Protein AF-A0A5N6Z2J1-F1 (afdb_monomer_lite)

Structure (mmCIF, N/CA/C/O backbone):
data_AF-A0A5N6Z2J1-F1
#
_entry.id   AF-A0A5N6Z2J1-F1
#
loop_
_atom_site.group_PDB
_atom_site.id
_atom_site.type_symbol
_atom_site.label_atom_id
_atom_site.label_alt_id
_atom_site.label_comp_id
_atom_site.label_asym_id
_atom_site.label_entity_id
_atom_site.label_seq_id
_atom_site.pdbx_PDB_ins_code
_atom_site.Cartn_x
_atom_site.Cartn_y
_atom_site.Cartn_z
_atom_site.occupancy
_atom_site.B_iso_or_equiv
_atom_site.auth_seq_id
_atom_site.auth_comp_id
_atom_site.auth_asym_id
_atom_site.auth_atom_id
_atom_site.pdbx_PDB_model_num
ATOM 1 N N . MET A 1 1 ? 3.587 24.354 -33.494 1.00 32.22 1 MET A N 1
ATOM 2 C CA . MET A 1 1 ? 4.400 23.118 -33.571 1.00 32.22 1 MET A CA 1
ATOM 3 C C . MET A 1 1 ? 4.791 22.680 -32.163 1.00 32.22 1 MET A C 1
ATOM 5 O O . MET A 1 1 ? 5.636 23.319 -31.553 1.00 32.22 1 MET A O 1
ATOM 9 N N . ARG A 1 2 ? 4.157 21.640 -31.604 1.00 35.88 2 ARG A N 1
ATOM 10 C CA . ARG A 1 2 ? 4.652 21.000 -30.372 1.00 35.88 2 ARG A CA 1
ATOM 11 C C . ARG A 1 2 ? 5.778 20.055 -30.789 1.00 35.88 2 ARG A C 1
ATOM 13 O O . ARG A 1 2 ? 5.514 19.116 -31.530 1.00 35.88 2 ARG A O 1
ATOM 20 N N . GLN A 1 3 ? 7.017 20.327 -30.375 1.00 34.59 3 GLN A N 1
ATOM 21 C CA . GLN A 1 3 ? 8.104 19.350 -30.485 1.00 34.59 3 GLN A CA 1
ATOM 22 C C . GLN A 1 3 ? 7.614 18.013 -29.917 1.00 34.59 3 GLN A C 1
ATOM 24 O O . GLN A 1 3 ? 7.125 17.976 -28.786 1.00 34.59 3 GLN A O 1
ATOM 29 N N . SER A 1 4 ? 7.737 16.938 -30.699 1.00 42.06 4 SER A N 1
ATOM 30 C CA . SER A 1 4 ? 7.601 15.573 -30.195 1.00 42.06 4 SER A CA 1
ATOM 31 C C . SER A 1 4 ? 8.671 15.384 -29.120 1.00 42.06 4 SER A C 1
ATOM 33 O O . SER A 1 4 ? 9.859 15.239 -29.417 1.00 42.06 4 SER A O 1
ATOM 35 N N . ARG A 1 5 ? 8.282 15.536 -27.849 1.00 56.16 5 ARG A N 1
ATOM 36 C CA . ARG A 1 5 ? 9.191 15.353 -26.719 1.00 56.16 5 ARG A CA 1
ATOM 37 C C . ARG A 1 5 ? 9.487 13.860 -26.639 1.00 56.16 5 ARG A C 1
ATOM 39 O O . ARG A 1 5 ? 8.606 13.092 -26.267 1.00 56.16 5 ARG A O 1
ATOM 46 N N . ARG A 1 6 ? 10.710 13.461 -27.010 1.00 64.81 6 ARG A N 1
ATOM 47 C CA . ARG A 1 6 ? 11.199 12.084 -26.834 1.00 64.81 6 ARG A CA 1
ATOM 48 C C . ARG A 1 6 ? 10.928 11.629 -25.398 1.00 64.81 6 ARG A C 1
ATOM 50 O O . ARG A 1 6 ? 11.178 12.388 -24.459 1.00 64.81 6 ARG A O 1
ATOM 57 N N . GLY A 1 7 ? 10.425 10.405 -25.249 1.00 66.38 7 GLY A N 1
ATOM 58 C CA . GLY A 1 7 ? 10.205 9.799 -23.942 1.00 66.38 7 GLY A CA 1
ATOM 59 C C . GLY A 1 7 ? 11.509 9.726 -23.147 1.00 66.38 7 GLY A C 1
ATOM 60 O O . GLY A 1 7 ? 12.553 9.364 -23.697 1.00 66.38 7 GLY A O 1
ATOM 61 N N . TRP A 1 8 ? 11.458 10.085 -21.866 1.00 78.38 8 TRP A N 1
ATOM 62 C CA . TRP A 1 8 ? 12.584 9.933 -20.948 1.00 78.38 8 TRP A CA 1
ATOM 63 C C . TRP A 1 8 ? 12.199 9.079 -19.744 1.00 78.38 8 TRP A C 1
ATOM 65 O O . TRP A 1 8 ? 11.036 9.027 -19.335 1.00 78.38 8 TRP A O 1
ATOM 75 N N . LEU A 1 9 ? 13.206 8.422 -19.170 1.00 79.00 9 LEU A N 1
ATOM 76 C CA . LEU A 1 9 ? 13.102 7.586 -17.983 1.00 79.00 9 LEU A CA 1
ATOM 77 C C . LEU A 1 9 ? 14.158 8.025 -16.960 1.00 79.00 9 LEU A C 1
ATOM 79 O O . LEU A 1 9 ? 15.308 8.283 -17.315 1.00 79.00 9 LEU A O 1
ATOM 83 N N . ARG A 1 10 ? 13.774 8.113 -15.689 1.00 75.50 10 ARG A N 1
ATOM 84 C CA . ARG A 1 10 ? 14.670 8.328 -14.544 1.00 75.50 10 ARG A CA 1
ATOM 85 C C . ARG A 1 10 ? 14.359 7.294 -13.475 1.00 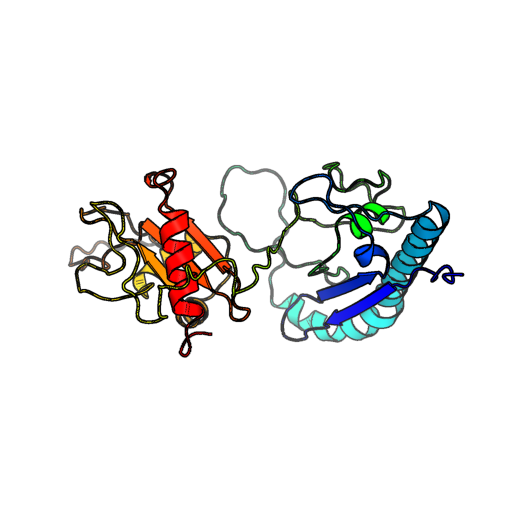75.50 10 ARG A C 1
ATOM 87 O O . ARG A 1 10 ? 13.229 6.842 -13.381 1.00 75.50 10 ARG A O 1
ATOM 94 N N . MET A 1 11 ? 15.331 6.929 -12.648 1.00 75.19 11 MET A N 1
ATOM 95 C CA . MET A 1 11 ? 15.088 6.047 -11.508 1.00 75.19 11 MET A CA 1
ATOM 96 C C . MET A 1 11 ? 15.845 6.545 -10.295 1.00 75.19 11 MET A C 1
ATOM 98 O O . MET A 1 11 ? 17.047 6.790 -10.363 1.00 75.19 11 MET A O 1
ATOM 102 N N . TRP A 1 12 ? 15.124 6.689 -9.191 1.00 66.56 12 TRP A N 1
ATOM 103 C CA . TRP A 1 12 ? 15.724 6.923 -7.890 1.00 66.56 12 TRP A CA 1
ATOM 104 C C . TRP A 1 12 ? 16.026 5.577 -7.234 1.00 66.56 12 TRP A C 1
ATOM 106 O O . TRP A 1 12 ? 15.192 4.673 -7.273 1.00 66.56 12 TRP A O 1
ATOM 116 N N . ILE A 1 13 ? 17.220 5.426 -6.664 1.00 65.19 13 ILE A N 1
ATOM 117 C CA . ILE A 1 13 ? 17.677 4.171 -6.062 1.00 65.19 13 ILE A CA 1
ATOM 118 C C . ILE A 1 13 ? 18.080 4.461 -4.622 1.00 65.19 13 ILE A C 1
ATOM 120 O O . ILE A 1 13 ? 18.970 5.271 -4.375 1.00 65.19 13 ILE A O 1
ATOM 124 N N . SER A 1 14 ? 17.439 3.773 -3.680 1.00 59.81 14 SER A N 1
ATOM 125 C CA . SER A 1 14 ? 17.802 3.795 -2.269 1.00 59.81 14 SER A CA 1
ATOM 126 C C . SER A 1 14 ? 18.490 2.490 -1.895 1.00 59.81 14 SER A C 1
ATOM 128 O O . SER A 1 14 ? 17.882 1.416 -1.851 1.00 59.81 14 SER A O 1
ATOM 130 N N . LEU A 1 15 ? 19.786 2.590 -1.624 1.00 62.38 15 LEU A N 1
ATOM 131 C CA . LEU A 1 15 ? 20.614 1.494 -1.141 1.00 62.38 15 LEU A CA 1
ATOM 132 C C . LEU A 1 15 ? 20.693 1.576 0.393 1.00 62.38 15 LEU A C 1
ATOM 134 O O . LEU A 1 15 ? 21.673 2.050 0.960 1.00 62.38 15 LEU A O 1
ATOM 138 N N . LEU A 1 16 ? 19.619 1.174 1.080 1.00 54.19 16 LEU A N 1
ATOM 139 C CA . LEU A 1 16 ? 19.523 1.279 2.541 1.00 54.19 16 LEU A CA 1
ATOM 140 C C . LEU A 1 16 ? 20.382 0.219 3.239 1.00 54.19 16 LEU A C 1
ATOM 142 O O . LEU A 1 16 ? 20.025 -0.950 3.262 1.00 54.19 16 LEU A O 1
ATOM 146 N N . VAL A 1 17 ? 21.483 0.629 3.872 1.00 46.56 17 VAL A N 1
ATOM 147 C CA . VAL A 1 17 ? 22.381 -0.272 4.627 1.00 46.56 17 VAL A CA 1
ATOM 148 C C . VAL A 1 17 ? 21.671 -0.952 5.813 1.00 46.56 17 VAL A C 1
ATOM 150 O O . VAL A 1 17 ? 21.954 -2.101 6.125 1.00 46.56 17 VAL A O 1
ATOM 153 N N . ALA A 1 18 ? 20.701 -0.281 6.445 1.00 38.72 18 ALA A N 1
ATOM 154 C CA . ALA A 1 18 ? 20.028 -0.761 7.660 1.00 38.72 18 ALA A CA 1
ATOM 155 C C . ALA A 1 18 ? 18.816 -1.689 7.422 1.00 38.72 18 ALA A C 1
ATOM 157 O O . ALA A 1 18 ? 18.205 -2.169 8.376 1.00 38.72 18 ALA A O 1
ATOM 158 N N . LYS A 1 19 ? 18.423 -1.940 6.167 1.00 48.69 19 LYS A N 1
ATOM 159 C CA . LYS A 1 19 ? 17.366 -2.902 5.818 1.00 48.69 19 LYS A CA 1
ATOM 160 C C . LYS A 1 19 ? 17.895 -3.805 4.709 1.00 48.69 19 LYS A C 1
ATOM 162 O O . LYS A 1 19 ? 18.470 -3.287 3.762 1.00 48.69 19 LYS A O 1
ATOM 167 N N . PRO A 1 20 ? 17.648 -5.126 4.728 1.00 49.06 20 PRO A N 1
ATOM 168 C CA . PRO A 1 20 ? 18.095 -6.041 3.673 1.00 49.06 20 PRO A CA 1
ATOM 169 C C . PRO A 1 20 ? 17.271 -5.870 2.379 1.00 49.06 20 PRO A C 1
ATOM 171 O O . PRO A 1 20 ? 16.827 -6.837 1.771 1.00 49.06 20 PRO A O 1
ATOM 174 N N . ARG A 1 21 ? 16.939 -4.636 1.986 1.00 55.38 21 ARG A N 1
ATOM 175 C CA . ARG A 1 21 ? 16.133 -4.316 0.809 1.00 55.38 21 ARG A CA 1
ATOM 176 C C . ARG A 1 21 ? 16.611 -3.010 0.199 1.00 55.38 21 ARG A C 1
ATOM 178 O O . ARG A 1 21 ? 16.334 -1.936 0.725 1.00 55.38 21 ARG A O 1
ATOM 185 N N . SER A 1 22 ? 17.245 -3.123 -0.958 1.00 58.34 22 SER A N 1
ATOM 186 C CA . SER A 1 22 ? 17.407 -2.007 -1.880 1.00 58.34 22 SER A CA 1
ATOM 187 C C . SER A 1 22 ? 16.061 -1.711 -2.538 1.00 58.34 22 SER A C 1
ATOM 189 O O . SER A 1 22 ? 15.426 -2.626 -3.083 1.00 58.34 22 SER A O 1
ATOM 191 N N . SER A 1 23 ? 15.620 -0.455 -2.477 1.00 63.47 23 SER A N 1
ATOM 192 C CA . SER A 1 23 ? 14.413 -0.001 -3.161 1.00 63.47 23 SER A CA 1
ATOM 193 C C . SER A 1 23 ? 14.758 0.871 -4.363 1.00 63.47 23 SER A C 1
ATOM 195 O O . SER A 1 23 ? 15.752 1.596 -4.369 1.00 63.47 23 SER A O 1
ATOM 197 N N . SER A 1 24 ? 13.939 0.787 -5.406 1.00 67.06 24 SER A N 1
ATOM 198 C CA . SER A 1 24 ? 14.023 1.694 -6.550 1.00 67.06 24 SER A CA 1
ATOM 199 C C . SER A 1 24 ? 12.648 2.242 -6.905 1.00 67.06 24 SER A C 1
ATOM 201 O O . SER A 1 24 ? 11.630 1.589 -6.659 1.00 67.06 24 SER A O 1
ATOM 203 N N . THR A 1 25 ? 12.637 3.450 -7.457 1.00 68.31 25 THR A N 1
ATOM 204 C CA . THR A 1 25 ? 11.431 4.118 -7.938 1.00 68.31 25 THR A CA 1
ATOM 205 C C . THR A 1 25 ? 11.714 4.713 -9.317 1.00 68.31 25 THR A C 1
ATOM 207 O O . THR A 1 25 ? 12.312 5.793 -9.405 1.00 68.31 25 THR A O 1
ATOM 210 N N . PRO A 1 26 ? 11.387 3.990 -10.401 1.00 68.56 26 PRO A N 1
ATOM 211 C CA . PRO A 1 26 ? 11.446 4.518 -11.757 1.00 68.56 26 PRO A CA 1
ATOM 212 C C . PRO A 1 26 ? 10.286 5.481 -12.037 1.00 68.56 26 PRO A C 1
ATOM 214 O O . PRO A 1 26 ? 9.185 5.306 -11.528 1.00 68.56 26 PRO A O 1
ATOM 217 N N . TYR A 1 27 ? 10.562 6.471 -12.882 1.00 72.69 27 TYR A N 1
ATOM 218 C CA . TYR A 1 27 ? 9.637 7.482 -13.377 1.00 72.69 27 TYR A CA 1
ATOM 219 C C . TYR A 1 27 ? 9.840 7.647 -14.879 1.00 72.69 27 TYR A C 1
ATOM 221 O O . TYR A 1 27 ? 10.967 7.875 -15.335 1.00 72.69 27 TYR A O 1
ATOM 229 N N . SER A 1 28 ? 8.762 7.587 -15.649 1.00 77.44 28 SER A N 1
ATOM 230 C CA . SER A 1 28 ? 8.775 7.879 -17.081 1.00 77.44 28 SER A CA 1
ATOM 231 C C . SER A 1 28 ? 7.941 9.107 -17.420 1.00 77.44 28 SER A C 1
ATOM 233 O O . SER A 1 28 ? 6.842 9.296 -16.907 1.00 77.44 28 SER A O 1
ATOM 235 N N . SER A 1 29 ? 8.407 9.902 -18.384 1.00 77.56 29 SER A N 1
ATOM 236 C CA . SER A 1 29 ? 7.622 11.009 -18.937 1.00 77.56 29 SER A CA 1
ATOM 237 C C . SER A 1 29 ? 6.302 10.568 -19.573 1.00 77.56 29 SER A C 1
ATOM 239 O O . SER A 1 29 ? 5.421 11.400 -19.772 1.00 77.56 29 SER A O 1
ATOM 241 N N . LEU A 1 30 ? 6.167 9.283 -19.918 1.00 74.75 30 LEU A N 1
ATOM 242 C CA . LEU A 1 30 ? 4.944 8.726 -20.490 1.00 74.75 30 LEU A CA 1
ATOM 243 C C . LEU A 1 30 ? 3.853 8.479 -19.448 1.00 74.75 30 LEU A C 1
ATOM 245 O O . LEU A 1 30 ? 2.687 8.391 -19.819 1.00 74.75 30 LEU A O 1
ATOM 249 N N . GLU A 1 31 ? 4.196 8.414 -18.159 1.00 75.38 31 GLU A N 1
ATOM 250 C CA . GLU A 1 31 ? 3.202 8.289 -17.084 1.00 75.38 31 GLU A CA 1
ATOM 251 C C . GLU A 1 31 ? 2.251 9.493 -17.061 1.00 75.38 31 GLU A C 1
ATOM 253 O O . GLU A 1 31 ? 1.073 9.344 -16.757 1.00 75.38 31 GLU A O 1
ATOM 258 N N . ALA A 1 32 ? 2.723 10.673 -17.485 1.00 69.75 32 ALA A N 1
ATOM 259 C CA . ALA A 1 32 ? 1.905 11.883 -17.599 1.00 69.75 32 ALA A CA 1
ATOM 260 C C . ALA A 1 32 ? 0.814 11.802 -18.684 1.00 69.75 32 ALA A C 1
ATOM 262 O O . ALA A 1 32 ? -0.090 12.634 -18.704 1.00 69.75 32 ALA A O 1
ATOM 263 N N . GLN A 1 33 ? 0.916 10.843 -19.607 1.00 72.06 33 GLN A N 1
ATOM 264 C CA . GLN A 1 33 ? -0.055 10.605 -20.681 1.00 72.06 33 GLN A CA 1
ATOM 265 C C . GLN A 1 33 ? -0.813 9.290 -20.480 1.00 72.06 33 GLN A C 1
ATOM 267 O O . GLN A 1 33 ? -1.498 8.827 -21.389 1.00 72.06 33 GLN A O 1
ATOM 272 N N . ALA A 1 34 ? -0.665 8.654 -19.318 1.00 73.88 34 ALA A N 1
ATOM 273 C CA . ALA A 1 34 ? -1.321 7.393 -19.048 1.00 73.88 34 ALA A CA 1
ATOM 274 C C . ALA A 1 34 ? -2.838 7.574 -18.895 1.00 73.88 34 ALA A C 1
ATOM 276 O O . ALA A 1 34 ? -3.322 8.598 -18.409 1.00 73.88 34 ALA A O 1
ATOM 277 N N . THR A 1 35 ? -3.590 6.559 -19.305 1.00 71.06 35 THR A N 1
ATOM 278 C CA . THR A 1 35 ? -5.042 6.495 -19.110 1.00 71.06 35 THR A CA 1
ATOM 279 C C . THR A 1 35 ? -5.386 5.330 -18.200 1.00 71.06 35 THR A C 1
ATOM 281 O O . THR A 1 35 ? -4.734 4.286 -18.246 1.00 71.06 35 THR A O 1
ATOM 284 N N . SER A 1 36 ? -6.418 5.505 -17.374 1.00 68.94 36 SER A N 1
ATOM 285 C CA . SER A 1 36 ? -6.898 4.477 -16.450 1.00 68.94 36 SER A CA 1
ATOM 286 C C . SER A 1 36 ? -8.250 3.942 -16.935 1.00 68.94 36 SER A C 1
ATOM 288 O O . SER A 1 36 ? -9.282 4.477 -16.532 1.00 68.94 36 SER A O 1
ATOM 290 N N . PRO A 1 37 ? -8.289 2.927 -17.823 1.00 57.44 37 PRO A N 1
ATOM 291 C CA . PRO A 1 37 ? -9.549 2.363 -18.321 1.00 57.44 37 PRO A CA 1
ATOM 292 C C . PRO A 1 37 ? -10.384 1.668 -17.230 1.00 57.44 37 PRO A C 1
ATOM 294 O O . PRO A 1 37 ? -11.585 1.488 -17.399 1.00 57.44 37 PRO A O 1
ATOM 297 N N . VAL A 1 38 ? -9.763 1.285 -16.107 1.00 58.31 38 VAL A N 1
ATOM 298 C CA . VAL A 1 38 ? -10.401 0.711 -14.907 1.00 58.31 38 VAL A CA 1
ATOM 299 C C . VAL A 1 38 ? -9.812 1.410 -13.674 1.00 58.31 38 VAL A C 1
ATOM 301 O O . VAL A 1 38 ? -8.660 1.837 -13.732 1.00 58.31 38 VAL A O 1
ATOM 304 N N . ILE A 1 39 ? -10.559 1.499 -12.562 1.00 57.62 39 ILE A N 1
ATOM 305 C CA . ILE A 1 39 ? -10.249 2.250 -11.313 1.00 57.62 39 ILE A CA 1
ATOM 306 C C . ILE A 1 39 ? -8.868 1.932 -10.671 1.00 57.62 39 ILE A C 1
ATOM 308 O O . ILE A 1 39 ? -8.466 2.579 -9.708 1.00 57.62 39 ILE A O 1
ATOM 312 N N . SER A 1 40 ? -8.072 0.997 -11.203 1.00 64.00 40 SER A N 1
ATOM 313 C CA . SER A 1 40 ? -6.752 0.657 -10.639 1.00 64.00 40 SER A CA 1
ATOM 314 C C . SER A 1 40 ? -5.646 0.346 -11.656 1.00 64.00 40 SER A C 1
ATOM 316 O O . SER A 1 40 ? -4.500 0.153 -11.257 1.00 64.00 40 SER A O 1
ATOM 318 N N . LEU A 1 41 ? -5.940 0.286 -12.959 1.00 74.69 41 LEU A N 1
ATOM 319 C CA . LEU A 1 41 ? -4.952 -0.085 -13.979 1.00 74.69 41 LEU A CA 1
ATOM 320 C C . LEU A 1 41 ? -4.719 1.081 -14.924 1.00 74.69 41 LEU A C 1
ATOM 322 O O . LEU A 1 41 ? -5.636 1.484 -15.630 1.00 74.69 41 LEU A O 1
ATOM 326 N N . SER A 1 42 ? -3.482 1.572 -14.950 1.00 79.31 42 SER A N 1
ATOM 327 C CA . SER A 1 42 ? -3.065 2.703 -15.766 1.00 79.31 42 SER A CA 1
ATOM 328 C C . SER A 1 42 ? -2.150 2.228 -16.893 1.00 79.31 42 SER A C 1
ATOM 330 O O . SER A 1 42 ? -1.078 1.655 -16.674 1.00 79.31 42 SER A O 1
ATOM 332 N N . THR A 1 43 ? -2.574 2.458 -18.128 1.00 83.25 43 THR A N 1
ATOM 333 C CA . THR A 1 43 ? -1.856 2.064 -19.343 1.00 83.25 43 THR A CA 1
ATOM 334 C C . THR A 1 43 ? -1.163 3.267 -19.965 1.00 83.25 43 THR A C 1
ATOM 336 O O . THR A 1 43 ? -1.738 4.352 -20.026 1.00 83.25 43 THR A O 1
ATOM 339 N N . LEU A 1 44 ? 0.077 3.090 -20.431 1.00 85.69 44 LEU A N 1
ATOM 340 C CA . LEU A 1 44 ? 0.806 4.156 -21.122 1.00 85.69 44 LEU A CA 1
ATOM 341 C C . LEU A 1 44 ? 0.204 4.367 -22.514 1.00 85.69 44 LEU A C 1
ATOM 343 O O . LEU A 1 44 ? 0.131 3.421 -23.297 1.00 85.69 44 LEU A O 1
ATOM 347 N N . CYS A 1 45 ? -0.182 5.600 -22.840 1.00 82.25 45 CYS A N 1
ATOM 348 C CA . CYS A 1 45 ? -0.660 5.952 -24.175 1.00 82.25 45 CYS A CA 1
ATOM 349 C C . CYS A 1 45 ? 0.468 6.608 -24.975 1.00 82.25 45 CYS A C 1
ATOM 351 O O . CYS A 1 45 ? 0.824 7.757 -24.732 1.00 82.25 45 CYS A O 1
ATOM 353 N N . ALA A 1 46 ? 1.045 5.867 -25.920 1.00 85.06 46 ALA A N 1
ATOM 354 C CA . ALA A 1 46 ? 2.127 6.333 -26.784 1.00 85.06 46 ALA A CA 1
ATOM 355 C C . ALA A 1 46 ? 2.170 5.543 -28.097 1.00 85.06 46 ALA A C 1
ATOM 357 O O . ALA A 1 46 ? 1.557 4.483 -28.212 1.00 85.06 46 ALA A O 1
ATOM 358 N N . SER A 1 47 ? 2.932 6.039 -29.078 1.00 87.25 47 SER A N 1
ATOM 359 C CA . SER A 1 47 ? 3.223 5.268 -30.290 1.00 87.25 47 SER A CA 1
ATOM 360 C C . SER A 1 47 ? 4.021 4.003 -29.962 1.00 87.25 47 SER A C 1
ATOM 362 O O . SER A 1 47 ? 4.799 3.987 -29.006 1.00 87.25 47 SER A O 1
ATOM 364 N N . SER A 1 48 ? 3.881 2.961 -30.790 1.00 87.75 48 SER A N 1
ATOM 365 C CA . SER A 1 48 ? 4.646 1.714 -30.635 1.00 87.75 48 SER A CA 1
ATOM 366 C C . SER A 1 48 ? 6.153 1.975 -30.568 1.00 87.75 48 SER A C 1
ATOM 368 O O . SER A 1 48 ? 6.828 1.439 -29.699 1.00 87.75 48 SER A O 1
ATOM 370 N N . GLU A 1 49 ? 6.669 2.859 -31.425 1.00 89.12 49 GLU A N 1
ATOM 371 C CA . GLU A 1 49 ? 8.081 3.264 -31.426 1.00 89.12 49 GLU A CA 1
ATOM 372 C C . GLU A 1 49 ? 8.512 3.874 -30.082 1.00 89.12 49 GLU A C 1
ATOM 374 O O . GLU A 1 49 ? 9.558 3.522 -29.539 1.00 89.12 49 GLU A O 1
ATOM 379 N N . SER A 1 50 ? 7.678 4.742 -29.499 1.00 87.25 50 SER A N 1
ATOM 380 C CA . SER A 1 50 ? 7.971 5.361 -28.201 1.00 87.25 50 SER A CA 1
ATOM 381 C C . SER A 1 50 ? 7.964 4.333 -27.070 1.00 87.25 50 SER A C 1
ATOM 383 O O . SER A 1 50 ? 8.814 4.389 -26.184 1.00 87.25 50 SER A O 1
ATOM 385 N N . LEU A 1 51 ? 7.023 3.384 -27.093 1.00 88.31 51 LEU A N 1
ATOM 386 C CA . LEU A 1 51 ? 6.950 2.312 -26.099 1.00 88.31 51 LEU A CA 1
ATOM 387 C C . LEU A 1 51 ? 8.165 1.378 -26.185 1.00 88.31 51 LEU A C 1
ATOM 389 O O . LEU A 1 51 ? 8.733 1.037 -25.147 1.00 88.31 51 LEU A O 1
ATOM 393 N N . GLU A 1 52 ? 8.610 1.024 -27.394 1.00 89.56 52 GLU A N 1
ATOM 394 C CA . GLU A 1 52 ? 9.840 0.246 -27.600 1.00 89.56 52 GLU A CA 1
ATOM 395 C C . GLU A 1 52 ? 11.077 0.994 -27.103 1.00 89.56 52 GLU A C 1
ATOM 397 O O . GLU A 1 52 ? 11.918 0.425 -26.405 1.00 89.56 52 GLU A O 1
ATOM 402 N N . GLN A 1 53 ? 11.172 2.295 -27.389 1.00 89.56 53 GLN A N 1
ATOM 403 C CA . GLN A 1 53 ? 12.273 3.119 -26.905 1.00 89.56 53 GLN A CA 1
ATOM 404 C C . GLN A 1 53 ? 12.324 3.148 -25.371 1.00 89.56 53 GLN A C 1
ATOM 406 O O . GLN A 1 53 ? 13.393 2.995 -24.778 1.00 89.56 53 GLN A O 1
ATOM 411 N N . VAL A 1 54 ? 11.177 3.320 -24.714 1.00 89.06 54 VAL A N 1
ATOM 412 C CA . VAL A 1 54 ? 11.074 3.351 -23.246 1.00 89.06 54 VAL A CA 1
ATOM 413 C C . VAL A 1 54 ? 11.388 1.988 -22.649 1.00 89.06 54 VAL A C 1
ATOM 415 O O . VAL A 1 54 ? 12.092 1.916 -21.643 1.00 89.06 54 VAL A O 1
ATOM 418 N N . ARG A 1 55 ? 10.932 0.901 -23.283 1.00 91.44 55 ARG A N 1
ATOM 419 C CA . ARG A 1 55 ? 11.302 -0.464 -22.899 1.00 91.44 55 ARG A CA 1
ATOM 420 C C . ARG A 1 55 ? 12.815 -0.655 -22.968 1.00 91.44 55 ARG A C 1
ATOM 422 O O . ARG A 1 55 ? 13.405 -1.123 -21.997 1.00 91.44 55 ARG A O 1
ATOM 429 N N . ALA A 1 56 ? 13.453 -0.258 -24.069 1.00 90.50 56 ALA A N 1
ATOM 430 C CA . ALA A 1 56 ? 14.900 -0.362 -24.231 1.00 90.50 56 ALA A CA 1
ATOM 431 C C . ALA A 1 56 ? 15.656 0.452 -23.166 1.00 90.50 56 ALA A C 1
ATOM 433 O O . ALA A 1 56 ? 16.593 -0.057 -22.552 1.00 90.50 56 ALA A O 1
ATOM 434 N N . GLN A 1 57 ? 15.212 1.682 -22.881 1.00 90.19 57 GLN A N 1
ATOM 435 C CA . GLN A 1 57 ? 15.772 2.512 -21.808 1.00 90.19 57 GLN A CA 1
ATOM 436 C C . GLN A 1 57 ? 15.611 1.862 -20.428 1.00 90.19 57 GLN A C 1
ATOM 438 O O . GLN A 1 57 ? 16.553 1.862 -19.638 1.00 90.19 57 GLN A O 1
ATOM 443 N N . LEU A 1 58 ? 14.440 1.287 -20.140 1.00 89.38 58 LEU A N 1
ATOM 444 C CA . LEU A 1 58 ? 14.155 0.616 -18.874 1.00 89.38 58 LEU A CA 1
ATOM 445 C C . LEU A 1 58 ? 15.042 -0.616 -18.681 1.00 89.38 58 LEU A C 1
ATOM 447 O O . LEU A 1 58 ? 15.641 -0.775 -17.619 1.00 89.38 58 LEU A O 1
ATOM 451 N N . LEU A 1 59 ? 15.190 -1.450 -19.710 1.00 90.50 59 LEU A N 1
ATOM 452 C CA . LEU A 1 59 ? 16.078 -2.613 -19.671 1.00 90.50 59 LEU A CA 1
ATOM 453 C C . LEU A 1 59 ? 17.546 -2.204 -19.515 1.00 90.50 59 LEU A C 1
ATOM 455 O O . LEU A 1 59 ? 18.246 -2.770 -18.677 1.00 90.50 59 LEU A O 1
ATOM 459 N N . ALA A 1 60 ? 18.003 -1.194 -20.260 1.00 89.94 60 ALA A N 1
ATOM 460 C CA . ALA A 1 60 ? 19.364 -0.675 -20.145 1.00 89.94 60 ALA A CA 1
ATOM 461 C C . ALA A 1 60 ? 19.650 -0.133 -18.737 1.00 89.94 60 ALA A C 1
ATOM 463 O O . ALA A 1 60 ? 20.724 -0.370 -18.186 1.00 89.94 60 ALA A O 1
ATOM 464 N N . LEU A 1 61 ? 18.676 0.544 -18.125 1.00 87.44 61 LEU A N 1
ATOM 465 C CA . LEU A 1 61 ? 18.788 1.053 -16.765 1.00 87.44 61 LEU A CA 1
ATOM 466 C C . LEU A 1 61 ? 18.853 -0.082 -15.737 1.00 87.44 61 LEU A C 1
ATOM 468 O O . LEU A 1 61 ? 19.754 -0.088 -14.902 1.00 87.44 61 LEU A O 1
ATOM 472 N N . LEU A 1 62 ? 17.958 -1.071 -15.817 1.00 86.25 62 LEU A N 1
ATOM 473 C CA . LEU A 1 62 ? 17.989 -2.251 -14.941 1.00 86.25 62 LEU A CA 1
ATOM 474 C C . LEU A 1 62 ? 19.311 -3.025 -15.079 1.00 86.25 62 LEU A C 1
ATOM 476 O O . LEU A 1 62 ? 19.895 -3.454 -14.078 1.00 86.25 62 LEU A O 1
ATOM 480 N N . LEU A 1 63 ? 19.823 -3.156 -16.305 1.00 88.12 63 LEU A N 1
ATOM 481 C CA . LEU A 1 63 ? 21.120 -3.768 -16.571 1.00 88.12 63 LEU A CA 1
ATOM 482 C C . LEU A 1 63 ? 22.259 -2.944 -15.962 1.00 88.12 63 LEU A C 1
ATOM 484 O O . LEU A 1 63 ? 23.139 -3.503 -15.311 1.00 88.12 63 LEU A O 1
ATOM 488 N N . HIS A 1 64 ? 22.236 -1.619 -16.108 1.00 87.31 64 HIS A N 1
ATOM 489 C CA . HIS A 1 64 ? 23.240 -0.738 -15.514 1.00 87.31 64 HIS A CA 1
ATOM 490 C C . HIS A 1 64 ? 23.272 -0.874 -13.989 1.00 87.31 64 HIS A C 1
ATOM 492 O O . HIS A 1 64 ? 24.336 -1.065 -13.406 1.00 87.31 64 HIS A O 1
ATOM 498 N N . VAL A 1 65 ? 22.111 -0.865 -13.332 1.00 82.75 65 VAL A N 1
ATOM 499 C CA . VAL A 1 65 ? 22.035 -1.044 -11.877 1.00 82.75 65 VAL A CA 1
ATOM 500 C C . VAL A 1 65 ? 22.618 -2.390 -11.451 1.00 82.75 65 VAL A C 1
ATOM 502 O O . VAL A 1 65 ? 23.415 -2.451 -10.515 1.00 82.75 65 VAL A O 1
ATOM 505 N N . THR A 1 66 ? 22.259 -3.470 -12.141 1.00 81.94 66 THR A N 1
ATOM 506 C CA . THR A 1 66 ? 22.697 -4.822 -11.765 1.00 81.94 66 THR A CA 1
ATOM 507 C C . THR A 1 66 ? 24.170 -5.101 -12.065 1.00 81.94 66 THR A C 1
ATOM 509 O O . THR A 1 66 ? 24.782 -5.908 -11.368 1.00 81.94 66 THR A O 1
ATOM 512 N N . THR A 1 67 ? 24.754 -4.427 -13.057 1.00 85.75 67 THR A N 1
ATOM 513 C CA . THR A 1 67 ? 26.149 -4.638 -13.484 1.00 85.75 67 THR A CA 1
ATOM 514 C C . THR A 1 67 ? 27.135 -3.618 -12.926 1.00 85.75 67 THR A C 1
ATOM 516 O O . THR A 1 67 ? 28.315 -3.935 -12.823 1.00 85.75 67 THR A O 1
ATOM 519 N N . ARG A 1 68 ? 26.687 -2.406 -12.576 1.00 86.44 68 ARG A N 1
ATOM 520 C CA . ARG A 1 68 ? 27.568 -1.307 -12.147 1.00 86.44 68 ARG A CA 1
ATOM 521 C C . ARG A 1 68 ? 27.340 -0.856 -10.716 1.00 86.44 68 ARG A C 1
ATOM 523 O O . ARG A 1 68 ? 28.301 -0.457 -10.084 1.00 86.44 68 ARG A O 1
ATOM 530 N N . LEU A 1 69 ? 26.107 -0.906 -10.209 1.00 81.94 69 LEU A N 1
ATOM 531 C CA . LEU A 1 69 ? 25.806 -0.420 -8.856 1.00 81.94 69 LEU A CA 1
ATOM 532 C C . LEU A 1 69 ? 25.748 -1.559 -7.833 1.00 81.94 69 LEU A C 1
ATOM 534 O O . LEU A 1 69 ? 26.238 -1.418 -6.717 1.00 81.94 69 LEU A O 1
ATOM 538 N N . LEU A 1 70 ? 25.162 -2.704 -8.202 1.00 77.31 70 LEU A N 1
ATOM 539 C CA . LEU A 1 70 ? 25.062 -3.853 -7.298 1.00 77.31 70 LEU A CA 1
ATOM 540 C C . LEU A 1 70 ? 26.402 -4.435 -6.852 1.00 77.31 70 LEU A C 1
ATOM 542 O O . LEU A 1 70 ? 26.498 -4.750 -5.667 1.00 77.31 70 LEU A O 1
ATOM 546 N N . PRO A 1 71 ? 27.394 -4.659 -7.736 1.00 83.00 71 PRO A N 1
ATOM 547 C CA . PRO A 1 71 ? 28.611 -5.360 -7.337 1.00 83.00 71 PRO A CA 1
ATOM 548 C C . PRO A 1 71 ? 29.337 -4.695 -6.167 1.00 83.00 71 PRO A C 1
ATOM 550 O O . PRO A 1 71 ? 29.791 -5.403 -5.275 1.00 83.00 71 PRO A O 1
ATOM 553 N N . ASP A 1 72 ? 29.347 -3.363 -6.118 1.00 80.31 72 ASP A N 1
ATOM 554 C CA . ASP A 1 72 ? 29.981 -2.600 -5.038 1.00 80.31 72 ASP A CA 1
ATOM 555 C C . ASP A 1 72 ? 29.149 -2.626 -3.745 1.00 80.31 72 ASP A C 1
ATOM 557 O O . ASP A 1 72 ? 29.677 -2.529 -2.639 1.00 80.31 72 ASP A O 1
ATOM 561 N N . TYR A 1 73 ? 27.832 -2.803 -3.869 1.00 73.69 73 TYR A N 1
ATOM 562 C CA . TYR A 1 73 ? 26.901 -2.797 -2.744 1.00 73.69 73 TYR A CA 1
ATOM 563 C C . TYR A 1 73 ? 26.729 -4.170 -2.075 1.00 73.69 73 TYR A C 1
ATOM 565 O O . TYR A 1 73 ? 26.549 -4.255 -0.859 1.00 73.69 73 TYR A O 1
ATOM 573 N N . VAL A 1 74 ? 26.799 -5.265 -2.841 1.00 75.94 74 VAL A N 1
ATOM 574 C CA . VAL A 1 74 ? 26.595 -6.638 -2.341 1.00 75.94 74 VAL A CA 1
ATOM 575 C C . VAL A 1 74 ? 27.543 -7.005 -1.182 1.00 75.94 74 VAL A C 1
ATOM 577 O O . VAL A 1 74 ? 27.044 -7.540 -0.189 1.00 75.94 74 VAL A O 1
ATOM 580 N N . PRO A 1 75 ? 28.858 -6.709 -1.224 1.00 78.06 75 PRO A N 1
ATOM 581 C CA . PRO A 1 75 ? 29.773 -7.008 -0.120 1.00 78.06 75 PRO A CA 1
ATOM 582 C C . PRO A 1 75 ? 29.408 -6.308 1.194 1.00 78.06 75 PRO A C 1
ATOM 584 O O . PRO A 1 75 ? 29.621 -6.877 2.260 1.00 78.06 75 PRO A O 1
ATOM 587 N N . ILE A 1 76 ? 28.819 -5.109 1.126 1.00 75.62 76 ILE A N 1
ATOM 588 C CA . ILE A 1 76 ? 28.433 -4.309 2.300 1.00 75.62 76 ILE A CA 1
ATOM 589 C C . ILE A 1 76 ? 27.238 -4.945 3.021 1.00 75.62 76 ILE A C 1
ATOM 591 O O . ILE A 1 76 ? 27.189 -4.983 4.248 1.00 75.62 76 ILE A O 1
ATOM 595 N N . ILE A 1 77 ? 26.273 -5.472 2.264 1.00 70.81 77 ILE A N 1
ATOM 596 C CA . ILE A 1 77 ? 25.045 -6.058 2.821 1.00 70.81 77 ILE A CA 1
ATOM 597 C C . ILE A 1 77 ? 25.188 -7.543 3.164 1.00 70.81 77 ILE A C 1
ATOM 599 O O . ILE A 1 77 ? 24.455 -8.041 4.016 1.00 70.81 77 ILE A O 1
ATOM 603 N N . TYR A 1 78 ? 26.116 -8.269 2.534 1.00 70.19 78 TYR A N 1
ATOM 604 C CA . TYR A 1 78 ? 26.277 -9.719 2.704 1.00 70.19 78 TYR A CA 1
ATOM 605 C C . TYR A 1 78 ? 26.422 -10.190 4.171 1.00 70.19 78 TYR A C 1
ATOM 607 O O . TYR A 1 78 ? 25.780 -11.184 4.525 1.00 70.19 78 TYR A O 1
ATOM 615 N N . PRO A 1 79 ? 27.163 -9.492 5.061 1.00 67.81 79 PRO A N 1
ATOM 616 C CA . PRO A 1 79 ? 27.234 -9.845 6.482 1.00 67.81 79 PRO A CA 1
ATOM 617 C C . PRO A 1 79 ? 25.873 -9.764 7.189 1.00 67.81 79 PRO A C 1
ATOM 619 O O . PRO A 1 79 ? 25.566 -10.605 8.028 1.00 67.81 79 PRO A O 1
ATOM 622 N N . ILE A 1 80 ? 25.027 -8.804 6.803 1.00 63.44 80 ILE A N 1
ATOM 623 C CA . ILE A 1 80 ? 23.693 -8.580 7.380 1.00 63.44 80 ILE A CA 1
ATOM 624 C C . ILE A 1 80 ? 22.733 -9.704 6.965 1.00 63.44 80 ILE A C 1
ATOM 626 O O . ILE A 1 80 ? 21.943 -10.181 7.776 1.00 63.44 80 ILE A O 1
ATOM 630 N N . TYR A 1 81 ? 22.836 -10.190 5.722 1.00 59.97 81 TYR A N 1
ATOM 631 C CA . TYR A 1 81 ? 22.026 -11.318 5.244 1.00 59.97 81 TYR A CA 1
ATOM 632 C C . TYR A 1 81 ? 22.377 -12.653 5.913 1.00 59.97 81 TYR A C 1
ATOM 634 O O . TYR A 1 81 ? 21.505 -13.510 5.999 1.00 59.97 81 TYR A O 1
ATOM 642 N N . ARG A 1 82 ? 23.612 -12.854 6.401 1.00 58.22 82 ARG A N 1
ATOM 643 C CA . ARG A 1 82 ? 23.986 -14.090 7.117 1.00 58.22 82 ARG A CA 1
ATOM 644 C C . ARG A 1 82 ? 23.333 -14.224 8.493 1.00 58.22 82 ARG A C 1
ATOM 646 O O . ARG A 1 82 ? 23.205 -15.342 8.977 1.00 58.22 82 ARG A O 1
ATOM 653 N N . VAL A 1 83 ? 22.942 -13.113 9.113 1.00 54.31 83 VAL A N 1
ATOM 654 C CA . VAL A 1 83 ? 22.345 -13.102 10.459 1.00 54.31 83 VAL A CA 1
ATOM 655 C C . VAL A 1 83 ? 20.836 -13.380 10.409 1.00 54.31 83 VAL A C 1
ATOM 657 O O . VAL A 1 83 ? 20.255 -13.812 11.400 1.00 54.31 83 VAL A O 1
ATOM 660 N N . VAL A 1 84 ? 20.191 -13.193 9.251 1.00 52.38 84 VAL A N 1
ATOM 661 C CA . VAL A 1 84 ? 18.754 -13.442 9.069 1.00 52.38 84 VAL A CA 1
ATOM 662 C C . VAL A 1 84 ? 18.559 -14.810 8.400 1.00 52.38 84 VAL A C 1
ATOM 664 O O . VAL A 1 84 ? 18.946 -14.963 7.239 1.00 52.38 84 VAL A O 1
ATOM 667 N N . PRO A 1 85 ? 17.961 -15.816 9.068 1.00 43.91 85 PRO A N 1
ATOM 668 C CA . PRO A 1 85 ? 17.775 -17.134 8.472 1.00 43.91 85 PRO A CA 1
ATOM 669 C C . PRO A 1 85 ? 16.902 -17.042 7.216 1.00 43.91 85 PRO A C 1
ATOM 671 O O . PRO A 1 85 ? 15.754 -16.598 7.263 1.00 43.91 85 PRO A O 1
ATOM 674 N N . TYR A 1 86 ? 17.440 -17.472 6.074 1.00 42.56 86 TYR A N 1
ATOM 675 C CA . TYR A 1 86 ? 16.664 -17.665 4.854 1.00 42.56 86 TYR A CA 1
ATOM 676 C C . TYR A 1 86 ? 15.887 -18.981 4.975 1.00 42.56 86 TYR A C 1
ATOM 678 O O . TYR A 1 86 ? 16.395 -20.044 4.624 1.00 42.56 86 TYR A O 1
ATOM 686 N N . SER A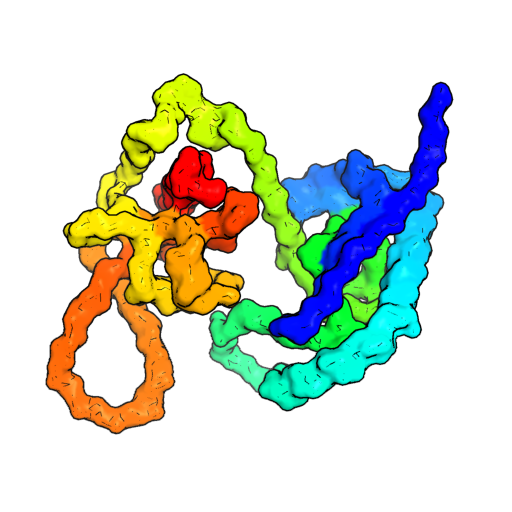 1 87 ? 14.662 -18.932 5.496 1.00 41.16 87 SER A N 1
ATOM 687 C CA . SER A 1 87 ? 13.752 -20.079 5.451 1.00 41.16 87 SER A CA 1
ATOM 688 C C . SER A 1 87 ? 13.290 -20.277 4.005 1.00 41.16 87 SER A C 1
ATOM 690 O O . SER A 1 87 ? 12.444 -19.533 3.505 1.00 41.16 87 SER A O 1
ATOM 692 N N . GLN A 1 88 ? 13.867 -21.250 3.299 1.00 36.62 88 GLN A N 1
ATOM 693 C CA . GLN A 1 88 ? 13.291 -21.712 2.038 1.00 36.62 88 GLN A CA 1
ATOM 694 C C . GLN A 1 88 ? 11.942 -22.383 2.325 1.00 36.62 88 GLN A C 1
ATOM 696 O O . GLN A 1 88 ? 11.887 -23.251 3.195 1.00 36.62 88 GLN A O 1
ATOM 701 N N . PRO A 1 89 ? 10.856 -22.039 1.611 1.00 35.25 89 PRO A N 1
ATOM 702 C CA . PRO A 1 89 ? 9.653 -22.847 1.647 1.00 35.25 89 PRO A CA 1
ATOM 703 C C . PRO A 1 89 ? 9.915 -24.115 0.829 1.00 35.25 89 PRO A C 1
ATOM 705 O O . PRO A 1 89 ? 9.765 -24.132 -0.394 1.00 35.25 89 PRO A O 1
ATOM 708 N N . SER A 1 90 ? 10.352 -25.171 1.509 1.00 32.12 90 SER A N 1
ATOM 709 C CA . SER A 1 90 ? 10.263 -26.538 1.003 1.00 32.12 90 SER A CA 1
ATOM 710 C C . SER A 1 90 ? 8.788 -26.846 0.750 1.00 32.12 90 SER A C 1
ATOM 712 O O . SER A 1 90 ? 7.939 -26.576 1.598 1.00 32.12 90 SER A O 1
ATOM 714 N N . GLY A 1 91 ? 8.473 -27.341 -0.444 1.00 34.75 91 GLY A N 1
ATOM 715 C CA . GLY A 1 91 ? 7.102 -27.630 -0.845 1.00 34.75 91 GLY A CA 1
ATOM 716 C C . GLY A 1 91 ? 6.409 -28.673 0.037 1.00 34.75 91 GLY A C 1
ATOM 717 O O . GLY A 1 91 ? 7.055 -29.502 0.670 1.00 34.75 91 GLY A O 1
ATOM 718 N N . SER A 1 92 ? 5.074 -28.646 -0.045 1.00 36.41 92 SER A N 1
ATOM 719 C CA . SER A 1 92 ? 4.109 -29.606 0.511 1.00 36.41 92 SER A CA 1
ATOM 720 C C . SER A 1 92 ? 3.817 -29.486 2.013 1.00 36.41 92 SER A C 1
ATOM 722 O O . SER A 1 92 ? 4.500 -30.071 2.845 1.00 36.41 92 SER A O 1
ATOM 724 N N . GLY A 1 93 ? 2.717 -28.807 2.356 1.00 25.64 93 GLY A N 1
ATOM 725 C CA . GLY A 1 93 ? 2.130 -28.871 3.697 1.00 25.64 93 GLY A CA 1
ATOM 726 C C . GLY A 1 93 ? 1.033 -27.833 3.929 1.00 25.64 93 GLY A C 1
ATOM 727 O O . GLY A 1 93 ? 1.201 -26.660 3.622 1.00 25.64 93 GLY A O 1
ATOM 728 N N . SER A 1 94 ? -0.105 -28.290 4.435 1.00 31.00 94 SER A N 1
ATOM 729 C CA . SER A 1 94 ? -1.355 -27.557 4.644 1.00 31.00 94 SER A CA 1
ATOM 730 C C . SER A 1 94 ? -1.268 -26.395 5.651 1.00 31.00 94 SER A C 1
ATOM 732 O O . SER A 1 94 ? -0.567 -26.476 6.651 1.00 31.00 94 SER A O 1
ATOM 734 N N . SER A 1 95 ? -2.070 -25.353 5.390 1.00 40.56 95 SER A N 1
ATOM 735 C CA . SER A 1 95 ? -2.682 -24.408 6.345 1.00 40.56 95 SER A CA 1
ATOM 736 C C . SER A 1 95 ? -1.845 -23.879 7.526 1.00 40.56 95 SER A C 1
ATOM 738 O O . SER A 1 95 ? -1.941 -24.377 8.642 1.00 40.56 95 SER A O 1
ATOM 740 N N . SER A 1 96 ? -1.187 -22.736 7.324 1.00 29.03 96 SER A N 1
ATOM 741 C CA . SER A 1 96 ? -1.047 -21.699 8.359 1.00 29.03 96 SER A CA 1
ATOM 742 C C . SER A 1 96 ? -0.881 -20.339 7.675 1.00 29.03 96 SER A C 1
ATOM 744 O O . SER A 1 96 ? 0.185 -19.984 7.175 1.00 29.03 96 SER A O 1
ATOM 746 N N . LYS A 1 97 ? -1.985 -19.592 7.557 1.00 40.47 97 LYS A N 1
ATOM 747 C CA . LYS A 1 97 ? -2.030 -18.242 6.974 1.00 40.47 97 LYS A CA 1
ATOM 748 C C . LYS A 1 97 ? -1.704 -17.185 8.035 1.00 40.47 97 LYS A C 1
ATOM 750 O O . LYS A 1 97 ? -2.488 -16.272 8.226 1.00 40.47 97 LYS A O 1
ATOM 755 N N . HIS A 1 98 ? -0.568 -17.272 8.717 1.00 37.50 98 HIS A N 1
ATOM 756 C CA . HIS A 1 98 ? -0.092 -16.163 9.548 1.00 37.50 98 HIS A CA 1
ATOM 757 C C . HIS A 1 98 ? 1.430 -16.084 9.512 1.00 37.50 98 HIS A C 1
ATOM 759 O O . HIS A 1 98 ? 2.125 -16.703 10.298 1.00 37.50 98 HIS A O 1
ATOM 765 N N . THR A 1 99 ? 1.943 -15.315 8.553 1.00 33.56 99 THR A N 1
ATOM 766 C CA . THR A 1 99 ? 3.113 -14.433 8.697 1.00 33.56 99 THR A CA 1
ATOM 767 C C . THR A 1 99 ? 3.195 -13.599 7.418 1.00 33.56 99 THR A C 1
ATOM 769 O O . THR A 1 99 ? 3.812 -13.973 6.427 1.00 33.56 99 THR A O 1
ATOM 772 N N . GLY A 1 100 ? 2.532 -12.438 7.416 1.00 40.53 100 GLY A N 1
ATOM 773 C CA . GLY A 1 100 ? 2.550 -11.455 6.322 1.00 40.53 100 GLY A CA 1
ATOM 774 C C . GLY A 1 100 ? 3.902 -10.756 6.120 1.00 40.53 100 GLY A C 1
ATOM 775 O O . GLY A 1 100 ? 3.956 -9.615 5.664 1.00 40.53 100 GLY A O 1
ATOM 776 N N . LEU A 1 101 ? 5.012 -11.405 6.469 1.00 49.44 101 LEU A N 1
ATOM 777 C CA . LEU A 1 101 ? 6.333 -10.907 6.140 1.00 49.44 101 LEU A CA 1
ATOM 778 C C . LEU A 1 101 ? 6.611 -11.283 4.691 1.00 49.44 101 LEU A C 1
ATOM 780 O O . LEU A 1 101 ? 6.903 -12.429 4.363 1.00 49.44 101 LEU A O 1
ATOM 784 N N . ILE A 1 102 ? 6.526 -10.279 3.816 1.00 52.28 102 ILE A N 1
ATOM 785 C CA . ILE A 1 102 ? 7.121 -10.311 2.480 1.00 52.28 102 ILE A CA 1
ATOM 786 C C . ILE A 1 102 ? 8.496 -10.993 2.623 1.00 52.28 102 ILE A C 1
ATOM 788 O O . ILE A 1 102 ? 9.327 -10.455 3.359 1.00 52.28 102 ILE A O 1
ATOM 792 N N . PRO A 1 103 ? 8.773 -12.143 1.981 1.00 54.84 103 PRO A N 1
ATOM 793 C CA . PRO A 1 103 ? 10.042 -12.832 2.181 1.00 54.84 103 PRO A CA 1
ATOM 794 C C . PRO A 1 103 ? 11.207 -11.923 1.760 1.00 54.84 103 PRO A C 1
ATOM 796 O O . PRO A 1 103 ? 11.025 -11.072 0.869 1.00 54.84 103 PRO A O 1
ATOM 799 N N . PRO A 1 104 ? 12.386 -12.037 2.396 1.00 56.84 104 PRO A N 1
ATOM 800 C CA . PRO A 1 104 ? 13.552 -11.251 2.009 1.00 56.84 104 PRO A CA 1
ATOM 801 C C . PRO A 1 104 ? 13.827 -11.437 0.512 1.00 56.84 104 PRO A C 1
ATOM 803 O O . PRO A 1 104 ? 13.722 -12.542 -0.027 1.00 56.84 104 PRO A O 1
ATOM 806 N N . SER A 1 105 ? 14.105 -10.332 -0.182 1.00 60.03 105 SER A N 1
ATOM 807 C CA . SER A 1 105 ? 14.500 -10.404 -1.587 1.00 60.03 105 SER A CA 1
ATOM 808 C C . SER A 1 105 ? 15.836 -11.152 -1.682 1.00 60.03 105 SER A C 1
ATOM 810 O O . SER A 1 105 ? 16.672 -10.994 -0.791 1.00 60.03 105 SER A O 1
ATOM 812 N N . PRO A 1 106 ? 16.074 -11.949 -2.737 1.00 67.44 106 PRO A N 1
ATOM 813 C CA . PRO A 1 106 ? 17.407 -12.478 -3.001 1.00 67.44 106 PRO A CA 1
ATOM 814 C C . PRO A 1 106 ? 18.455 -11.348 -3.004 1.00 67.44 106 PRO A C 1
ATOM 816 O O . PRO A 1 106 ? 18.133 -10.261 -3.482 1.00 67.44 106 PRO A O 1
ATOM 819 N N . PRO A 1 107 ? 19.708 -11.580 -2.570 1.00 65.00 107 PRO A N 1
ATOM 820 C CA . PRO A 1 107 ? 20.725 -10.523 -2.438 1.00 65.00 107 PRO A CA 1
ATOM 821 C C . PRO A 1 107 ? 21.034 -9.736 -3.723 1.00 65.00 107 PRO A C 1
ATOM 823 O O . PRO A 1 107 ? 21.588 -8.645 -3.665 1.00 65.00 107 PRO A O 1
ATOM 826 N N . ARG A 1 108 ? 20.688 -10.293 -4.891 1.00 70.75 108 ARG A N 1
ATOM 827 C CA . ARG A 1 108 ? 20.876 -9.672 -6.216 1.00 70.75 108 ARG A CA 1
ATOM 828 C C . ARG A 1 108 ? 19.570 -9.163 -6.837 1.00 70.75 108 ARG A C 1
ATOM 830 O O . ARG A 1 108 ? 19.550 -8.812 -8.011 1.00 70.75 108 ARG A O 1
ATOM 837 N N . ALA A 1 109 ? 18.472 -9.178 -6.085 1.00 73.62 109 ALA A N 1
ATOM 838 C CA . ALA A 1 109 ? 17.164 -8.726 -6.535 1.00 73.62 109 ALA A CA 1
ATOM 839 C C . ALA A 1 109 ? 16.803 -7.384 -5.891 1.00 73.62 109 ALA A C 1
ATOM 841 O O . ALA A 1 109 ? 17.047 -7.158 -4.706 1.00 73.62 109 ALA A O 1
ATOM 842 N N . PHE A 1 110 ? 16.143 -6.524 -6.663 1.00 72.06 110 PHE A N 1
ATOM 843 C CA . PHE A 1 110 ? 15.631 -5.242 -6.191 1.00 72.06 110 PHE A CA 1
ATOM 844 C C . PHE A 1 110 ? 14.127 -5.292 -5.979 1.00 72.06 110 PHE A C 1
ATOM 846 O O . PHE A 1 110 ? 13.398 -5.918 -6.749 1.00 72.06 110 PHE A O 1
ATOM 853 N N . LEU A 1 111 ? 13.661 -4.594 -4.945 1.00 73.75 111 LEU A N 1
ATOM 854 C CA . LEU A 1 111 ? 12.246 -4.294 -4.785 1.00 73.75 111 LEU A CA 1
ATOM 855 C C . LEU A 1 111 ? 11.976 -2.923 -5.413 1.00 73.75 111 LEU A C 1
ATOM 857 O O . LEU A 1 111 ? 12.541 -1.925 -4.976 1.00 73.75 111 LEU A O 1
ATOM 861 N N . SER A 1 112 ? 11.118 -2.846 -6.426 1.00 72.31 112 SER A N 1
ATOM 862 C CA . SER A 1 112 ? 10.614 -1.544 -6.875 1.00 72.31 112 SER A CA 1
ATOM 863 C C . SER A 1 112 ? 9.479 -1.132 -5.945 1.00 72.31 112 SER A C 1
ATOM 865 O O . SER A 1 112 ? 8.504 -1.869 -5.830 1.00 72.31 112 SER A O 1
ATOM 867 N N . GLY A 1 113 ? 9.633 -0.007 -5.245 1.00 65.19 113 GLY A N 1
ATOM 868 C CA . GLY A 1 113 ? 8.648 0.460 -4.264 1.00 65.19 113 GLY A CA 1
ATOM 869 C C . GLY A 1 113 ? 7.396 1.029 -4.927 1.00 65.19 113 GLY A C 1
ATOM 870 O O . GLY A 1 113 ? 6.294 0.734 -4.492 1.00 65.19 113 GLY A O 1
ATOM 871 N N . ASN A 1 114 ? 7.576 1.776 -6.019 1.00 72.25 114 ASN A N 1
ATOM 872 C CA . ASN A 1 114 ? 6.496 2.228 -6.892 1.00 72.25 114 ASN A CA 1
ATOM 873 C C . ASN A 1 114 ? 6.927 1.980 -8.341 1.00 72.25 114 ASN A C 1
ATOM 875 O O . ASN A 1 114 ? 7.963 2.485 -8.764 1.00 72.25 114 ASN A O 1
ATOM 879 N N . LEU A 1 115 ? 6.172 1.175 -9.087 1.00 82.31 115 LEU A N 1
ATOM 880 C CA . LEU A 1 115 ? 6.370 0.973 -10.522 1.00 82.31 115 LEU A CA 1
ATOM 881 C C . LEU A 1 115 ? 5.012 1.068 -11.208 1.00 82.31 115 LEU A C 1
ATOM 883 O O . LEU A 1 115 ? 4.119 0.269 -10.929 1.00 82.31 115 LEU A O 1
ATOM 887 N N . HIS A 1 116 ? 4.869 2.040 -12.107 1.00 85.62 116 HIS A N 1
ATOM 888 C CA . HIS A 1 116 ? 3.636 2.251 -12.855 1.00 85.62 116 HIS A CA 1
ATOM 889 C C . HIS A 1 116 ? 3.218 0.972 -13.603 1.00 85.62 116 HIS A C 1
ATOM 891 O O . HIS A 1 116 ? 4.043 0.325 -14.254 1.00 85.62 116 HIS A O 1
ATOM 897 N N . THR A 1 117 ? 1.933 0.612 -13.557 1.00 88.31 117 THR A N 1
ATOM 898 C CA . THR A 1 117 ? 1.404 -0.642 -14.136 1.00 88.31 117 THR A CA 1
ATOM 899 C C . THR A 1 117 ? 1.675 -0.754 -15.640 1.00 88.31 117 THR A C 1
ATOM 901 O O . THR A 1 117 ? 2.053 -1.820 -16.129 1.00 88.31 117 THR A O 1
ATOM 904 N N . GLY A 1 118 ? 1.604 0.360 -16.371 1.00 88.38 118 GLY A N 1
ATOM 905 C CA . GLY A 1 118 ? 2.015 0.431 -17.772 1.00 88.38 118 GLY A CA 1
ATOM 906 C C . GLY A 1 118 ? 3.524 0.244 -18.013 1.00 88.38 118 GLY A C 1
ATOM 907 O O . GLY A 1 118 ? 3.890 -0.417 -18.979 1.00 88.38 118 GLY A O 1
ATOM 908 N N . LEU A 1 119 ? 4.408 0.724 -17.125 1.00 89.19 119 LEU A N 1
ATOM 909 C CA . LEU A 1 119 ? 5.850 0.438 -17.234 1.00 89.19 119 LEU A CA 1
ATOM 910 C C . LEU A 1 119 ? 6.151 -1.028 -16.914 1.00 89.19 119 LEU A C 1
ATOM 912 O O . LEU A 1 119 ? 6.945 -1.655 -17.608 1.00 89.19 119 LEU A O 1
ATOM 916 N N . PHE A 1 120 ? 5.488 -1.598 -15.904 1.00 89.94 120 PHE A N 1
ATOM 917 C CA . PHE A 1 120 ? 5.600 -3.026 -15.603 1.00 89.94 120 PHE A CA 1
ATOM 918 C C . PHE A 1 120 ? 5.120 -3.890 -16.773 1.00 89.94 120 PHE A C 1
ATOM 920 O O . PHE A 1 120 ? 5.737 -4.903 -17.084 1.00 89.94 120 PHE A O 1
ATOM 927 N N . SER A 1 121 ? 4.064 -3.462 -17.467 1.00 91.00 121 SER A N 1
ATOM 928 C CA . SER A 1 121 ? 3.561 -4.147 -18.660 1.00 91.00 121 SER A CA 1
ATOM 929 C C . SER A 1 121 ? 4.616 -4.231 -19.767 1.00 91.00 121 SER A C 1
ATOM 931 O O . SER A 1 121 ? 4.708 -5.259 -20.429 1.00 91.00 121 SER A O 1
ATOM 933 N N . LEU A 1 122 ? 5.481 -3.217 -19.919 1.00 91.44 122 LEU A N 1
ATOM 934 C CA . LEU A 1 122 ? 6.591 -3.250 -20.883 1.00 91.44 122 LEU A CA 1
ATOM 935 C C . LEU A 1 122 ? 7.665 -4.297 -20.555 1.00 91.44 122 LEU A C 1
ATOM 937 O O . LEU A 1 122 ? 8.447 -4.625 -21.443 1.00 91.44 122 LEU A O 1
ATOM 941 N N . LEU A 1 123 ? 7.713 -4.803 -19.318 1.00 91.38 123 LEU A N 1
ATOM 942 C CA . LEU A 1 123 ? 8.648 -5.840 -18.867 1.00 91.38 123 LEU A CA 1
ATOM 943 C C . LEU A 1 123 ? 8.100 -7.267 -19.022 1.00 91.38 123 LEU A C 1
ATOM 945 O O . LEU A 1 123 ? 8.823 -8.228 -18.739 1.00 91.38 123 LEU A O 1
ATOM 949 N N . LYS A 1 124 ? 6.842 -7.410 -19.455 1.00 90.31 124 LYS A N 1
ATOM 950 C CA . LYS A 1 124 ? 6.186 -8.698 -19.694 1.00 90.31 124 LYS A CA 1
ATOM 951 C C . LYS A 1 124 ? 6.113 -8.998 -21.187 1.00 90.31 124 LYS A C 1
ATOM 953 O O . LYS A 1 124 ? 5.837 -8.093 -21.972 1.00 90.31 124 LYS A O 1
ATOM 958 N N . GLY A 1 125 ? 6.273 -10.265 -21.569 1.00 86.50 125 GLY A N 1
ATOM 959 C CA . GLY A 1 125 ? 6.080 -10.731 -22.946 1.00 86.50 125 GLY A CA 1
ATOM 960 C C . GLY A 1 125 ? 4.672 -10.422 -23.459 1.00 86.50 125 GLY A C 1
ATOM 961 O O . GLY A 1 125 ? 4.507 -9.855 -24.534 1.00 86.50 125 GLY A O 1
ATOM 962 N N . SER A 1 126 ? 3.662 -10.679 -22.628 1.00 85.19 126 SER A N 1
ATOM 963 C CA . SER A 1 126 ? 2.255 -10.343 -22.892 1.00 85.19 126 SER A CA 1
ATOM 964 C C . SER A 1 126 ? 1.944 -8.851 -23.066 1.00 85.19 126 SER A C 1
ATOM 966 O O . SER A 1 126 ? 0.854 -8.523 -23.531 1.00 85.19 126 SER A O 1
ATOM 968 N N . GLY A 1 127 ? 2.822 -7.935 -22.638 1.00 86.56 127 GLY A N 1
ATOM 969 C CA . GLY A 1 127 ? 2.531 -6.498 -22.663 1.00 86.56 127 GLY A CA 1
ATOM 970 C C . GLY A 1 127 ? 1.366 -6.073 -21.758 1.00 86.56 127 GLY A C 1
ATOM 971 O O . GLY A 1 127 ? 0.856 -4.965 -21.910 1.00 86.56 127 GLY A O 1
ATOM 972 N N . ASN A 1 128 ? 0.914 -6.937 -20.840 1.00 84.38 128 ASN A N 1
ATOM 973 C CA . ASN A 1 128 ? -0.306 -6.725 -20.064 1.00 84.38 128 ASN A CA 1
ATOM 974 C C . ASN A 1 128 ? -0.112 -7.067 -18.578 1.00 84.38 128 ASN A C 1
ATOM 976 O O . ASN A 1 128 ? 0.199 -8.202 -18.198 1.00 84.38 128 ASN A O 1
ATOM 980 N N . TYR A 1 129 ? -0.341 -6.071 -17.721 1.00 84.25 129 TYR A N 1
ATOM 981 C CA . TYR A 1 129 ? -0.278 -6.212 -16.269 1.00 84.25 129 TYR A CA 1
ATOM 982 C C . TYR A 1 129 ? -1.223 -7.297 -15.730 1.00 84.25 129 TYR A C 1
ATOM 984 O O . TYR A 1 129 ? -0.791 -8.138 -14.944 1.00 84.25 129 TYR A O 1
ATOM 992 N N . SER A 1 130 ? -2.480 -7.304 -16.182 1.00 79.62 130 SER A N 1
ATOM 993 C CA . SER A 1 130 ? -3.583 -8.102 -15.624 1.00 79.62 130 SER A CA 1
ATOM 994 C C . SER A 1 130 ? -3.446 -9.604 -15.843 1.00 79.62 130 SER A C 1
ATOM 996 O O . SER A 1 130 ? -4.114 -10.392 -15.176 1.00 79.62 130 SER A O 1
ATOM 998 N N . VAL A 1 131 ? -2.590 -10.025 -16.774 1.00 79.75 131 VAL A N 1
ATOM 999 C CA . VAL A 1 131 ? -2.314 -11.445 -16.986 1.00 79.75 131 VAL A CA 1
ATOM 1000 C C . VAL A 1 131 ? -1.576 -11.976 -15.754 1.00 79.75 131 VAL A C 1
ATOM 1002 O O . VAL A 1 131 ? -0.472 -11.534 -15.453 1.00 79.75 131 VAL A O 1
ATOM 1005 N N . TYR A 1 132 ? -2.166 -12.929 -15.028 1.00 76.19 132 TYR A N 1
ATOM 1006 C CA . TYR A 1 132 ? -1.614 -13.426 -13.755 1.00 76.19 132 TYR A CA 1
ATOM 1007 C C . TYR A 1 132 ? -0.238 -14.104 -13.910 1.00 76.19 132 TYR A C 1
ATOM 1009 O O . TYR A 1 132 ? 0.525 -14.237 -12.951 1.00 76.19 132 TYR A O 1
ATOM 1017 N N . THR A 1 133 ? 0.111 -14.524 -15.128 1.00 79.69 133 THR A N 1
ATOM 1018 C CA . THR A 1 133 ? 1.434 -15.065 -15.427 1.00 79.69 133 THR A CA 1
ATOM 1019 C C . THR A 1 133 ? 2.494 -13.968 -15.337 1.00 79.69 133 THR A C 1
ATOM 1021 O O . THR A 1 133 ? 2.296 -12.819 -15.739 1.00 79.69 133 THR A O 1
ATOM 1024 N N . ARG A 1 134 ? 3.654 -14.324 -14.776 1.00 81.12 134 ARG A N 1
ATOM 1025 C CA . ARG A 1 134 ? 4.786 -13.396 -14.659 1.00 81.12 134 ARG A CA 1
ATOM 1026 C C . ARG A 1 134 ? 5.352 -13.033 -16.024 1.00 81.12 134 ARG A C 1
ATOM 1028 O O . ARG A 1 134 ? 5.675 -11.871 -16.217 1.00 81.12 134 ARG A O 1
ATOM 1035 N N . ASP A 1 135 ? 5.460 -14.031 -16.906 1.00 88.12 135 ASP A N 1
ATOM 1036 C CA . ASP A 1 135 ? 5.883 -13.921 -18.309 1.00 88.12 135 ASP A CA 1
ATOM 1037 C C . ASP A 1 135 ? 6.906 -12.794 -18.562 1.00 88.12 135 ASP A C 1
ATOM 1039 O O . ASP A 1 135 ? 6.603 -11.828 -19.263 1.00 88.12 135 ASP A O 1
ATOM 1043 N N . PRO A 1 136 ? 8.075 -12.823 -17.890 1.00 89.38 136 PRO A N 1
ATOM 1044 C CA . PRO A 1 136 ? 9.061 -11.764 -18.032 1.00 89.38 136 PRO A CA 1
ATOM 1045 C C . PRO A 1 136 ? 9.721 -11.828 -19.412 1.00 89.38 136 PRO A C 1
ATOM 1047 O O . PRO A 1 136 ? 9.880 -12.905 -19.986 1.00 89.38 136 PRO A O 1
ATOM 1050 N N . LEU A 1 137 ? 10.193 -10.684 -19.904 1.00 88.88 137 LEU A N 1
ATOM 1051 C CA . LEU A 1 137 ? 11.065 -10.657 -21.078 1.00 88.88 137 LEU A CA 1
ATOM 1052 C C . LEU A 1 137 ? 12.339 -11.509 -20.871 1.00 88.88 137 LEU A C 1
ATOM 1054 O O . LEU A 1 137 ? 12.806 -11.658 -19.734 1.00 88.88 137 LEU A O 1
ATOM 1058 N N . PRO A 1 138 ? 12.947 -12.033 -21.955 1.00 85.62 138 PRO A N 1
ATOM 1059 C CA . PRO A 1 138 ? 14.203 -12.774 -21.877 1.00 85.62 138 PRO A CA 1
ATOM 1060 C C . PRO A 1 138 ? 15.283 -12.013 -21.096 1.00 85.62 138 PRO A C 1
ATOM 1062 O O . PRO A 1 138 ? 15.497 -10.820 -21.300 1.00 85.62 138 PRO A O 1
ATOM 1065 N N . GLY A 1 139 ? 15.966 -12.708 -20.183 1.00 82.50 139 GLY A N 1
ATOM 1066 C CA . GLY A 1 139 ? 17.000 -12.116 -19.325 1.00 82.50 139 GLY A CA 1
ATOM 1067 C C . GLY A 1 139 ? 16.480 -11.402 -18.071 1.00 82.50 139 GLY A C 1
ATOM 1068 O O . GLY A 1 139 ? 17.286 -11.025 -17.221 1.00 82.50 139 GLY A O 1
ATOM 1069 N N . LEU A 1 140 ? 15.161 -11.268 -17.896 1.00 86.69 140 LEU A N 1
ATOM 1070 C CA . LEU A 1 140 ? 14.548 -10.712 -16.691 1.00 86.69 140 LEU A CA 1
ATOM 1071 C C . LEU A 1 140 ? 13.927 -11.814 -15.822 1.00 86.69 140 LEU A C 1
ATOM 1073 O O . LEU A 1 140 ? 13.376 -12.800 -16.308 1.00 86.69 140 LEU A O 1
ATOM 1077 N N . ARG A 1 141 ? 13.972 -11.630 -14.498 1.00 86.44 141 ARG A N 1
ATOM 1078 C CA . ARG A 1 141 ? 13.249 -12.472 -13.541 1.00 86.44 141 ARG A CA 1
ATOM 1079 C C . ARG A 1 141 ? 12.338 -11.616 -12.672 1.00 86.44 141 ARG A C 1
ATOM 1081 O O . ARG A 1 141 ? 12.808 -10.807 -11.878 1.00 86.44 141 ARG A O 1
ATOM 1088 N N . ILE A 1 142 ? 11.033 -11.853 -12.767 1.00 86.56 142 ILE A N 1
ATOM 1089 C CA . ILE A 1 142 ? 10.045 -11.267 -11.857 1.00 86.56 142 ILE A CA 1
ATOM 1090 C C . ILE A 1 142 ? 9.852 -12.234 -10.683 1.00 86.56 142 ILE A C 1
ATOM 1092 O O . ILE A 1 142 ? 9.429 -13.378 -10.855 1.00 86.56 142 ILE A O 1
ATOM 1096 N N . HIS A 1 143 ? 10.194 -11.793 -9.472 1.00 80.81 143 HIS A N 1
ATOM 1097 C CA . HIS A 1 143 ? 10.051 -12.610 -8.260 1.00 80.81 143 HIS A CA 1
ATOM 1098 C C . HIS A 1 143 ? 8.638 -12.550 -7.675 1.00 80.81 143 HIS A C 1
ATOM 1100 O O . HIS A 1 143 ? 8.115 -13.568 -7.227 1.00 80.81 143 HIS A O 1
ATOM 1106 N N . ARG A 1 144 ? 8.039 -11.357 -7.674 1.00 79.25 144 ARG A N 1
ATOM 1107 C CA . ARG A 1 144 ? 6.696 -11.051 -7.170 1.00 79.25 144 ARG A CA 1
ATOM 1108 C C . ARG A 1 144 ? 6.244 -9.700 -7.720 1.00 79.25 144 ARG A C 1
ATOM 1110 O O . ARG A 1 144 ? 7.092 -8.879 -8.063 1.00 79.25 144 ARG A O 1
ATOM 1117 N N . PHE A 1 145 ? 4.939 -9.494 -7.773 1.00 82.69 145 PHE A N 1
ATOM 1118 C CA . PHE A 1 145 ? 4.287 -8.218 -8.048 1.00 82.69 145 PHE A CA 1
ATOM 1119 C C . PHE A 1 145 ? 2.893 -8.256 -7.409 1.00 82.69 145 PHE A C 1
ATOM 1121 O O . PHE A 1 145 ? 2.378 -9.349 -7.159 1.00 82.69 145 PHE A O 1
ATOM 1128 N N . ASP A 1 146 ? 2.318 -7.094 -7.119 1.00 77.75 146 ASP A N 1
ATOM 1129 C CA . ASP A 1 146 ? 0.980 -7.018 -6.530 1.00 77.75 146 ASP A CA 1
ATOM 1130 C C . ASP A 1 146 ? -0.088 -7.326 -7.585 1.00 77.75 146 ASP A C 1
ATOM 1132 O O . ASP A 1 146 ? 0.055 -6.970 -8.748 1.00 77.75 146 ASP A O 1
ATOM 1136 N N . ASN A 1 147 ? -1.155 -8.025 -7.208 1.00 75.06 147 ASN A N 1
ATOM 1137 C CA . ASN A 1 147 ? -2.319 -8.208 -8.069 1.00 75.06 147 ASN A CA 1
ATOM 1138 C C . ASN A 1 147 ? -3.574 -8.374 -7.193 1.00 75.06 147 ASN A C 1
ATOM 1140 O O . ASN A 1 147 ? -3.669 -9.393 -6.500 1.00 75.06 147 ASN A O 1
ATOM 1144 N N . PRO A 1 148 ? -4.525 -7.419 -7.193 1.00 73.00 148 PRO A N 1
ATOM 1145 C CA . PRO A 1 148 ? -4.560 -6.191 -8.002 1.00 73.00 148 PRO A CA 1
ATOM 1146 C C . PRO A 1 148 ? -3.432 -5.199 -7.644 1.00 73.00 148 PRO A C 1
ATOM 1148 O O . PRO A 1 148 ? -2.815 -5.339 -6.587 1.00 73.00 148 PRO A O 1
ATOM 1151 N N . PRO A 1 149 ? -3.121 -4.220 -8.517 1.00 76.88 149 PRO A N 1
ATOM 1152 C CA . PRO A 1 149 ? -2.071 -3.239 -8.247 1.00 76.88 149 PRO A CA 1
ATOM 1153 C C . PRO A 1 149 ? -2.378 -2.412 -6.996 1.00 76.88 149 PRO A C 1
ATOM 1155 O O . PRO A 1 149 ? -3.529 -2.058 -6.738 1.00 76.88 149 PRO A O 1
ATOM 1158 N N . HIS A 1 150 ? -1.335 -2.050 -6.247 1.00 71.94 150 HIS A N 1
ATOM 1159 C CA . HIS A 1 150 ? -1.465 -1.112 -5.138 1.00 71.94 150 HIS A CA 1
ATOM 1160 C C . HIS A 1 150 ? -1.774 0.297 -5.670 1.00 71.94 150 HIS A C 1
ATOM 1162 O O . HIS A 1 150 ? -0.982 0.869 -6.421 1.00 71.94 150 HIS A O 1
ATOM 1168 N N . ALA A 1 151 ? -2.919 0.857 -5.279 1.00 69.12 151 ALA A N 1
ATOM 1169 C CA . ALA A 1 151 ? -3.342 2.200 -5.657 1.00 69.12 151 ALA A CA 1
ATOM 1170 C C . ALA A 1 151 ? -3.356 3.115 -4.428 1.00 69.12 151 ALA A C 1
ATOM 1172 O O . ALA A 1 151 ? -3.988 2.802 -3.419 1.00 69.12 151 ALA A O 1
ATOM 1173 N N . LYS A 1 152 ? -2.681 4.266 -4.526 1.00 68.88 152 LYS A N 1
ATOM 1174 C CA . LYS A 1 152 ? -2.793 5.346 -3.542 1.00 68.88 152 LYS A CA 1
ATOM 1175 C C . LYS A 1 152 ? -3.717 6.419 -4.105 1.00 68.88 152 LYS A C 1
ATOM 1177 O O . LYS A 1 152 ? -3.393 7.059 -5.103 1.00 68.88 152 LYS A O 1
ATOM 1182 N N . HIS A 1 153 ? -4.862 6.606 -3.462 1.00 70.06 153 HIS A N 1
ATOM 1183 C CA . HIS A 1 153 ? -5.793 7.673 -3.804 1.00 70.06 153 HIS A CA 1
ATOM 1184 C C . HIS A 1 153 ? -5.393 8.943 -3.052 1.00 70.06 153 HIS A C 1
ATOM 1186 O O . HIS A 1 153 ? -5.171 8.911 -1.843 1.00 70.06 153 HIS A O 1
ATOM 1192 N N . LEU A 1 154 ? -5.259 10.047 -3.785 1.00 67.75 154 LEU A N 1
ATOM 1193 C CA . LEU A 1 154 ? -4.967 11.362 -3.226 1.00 67.75 154 LEU A CA 1
ATOM 1194 C C . LEU A 1 154 ? -6.235 12.202 -3.305 1.00 67.75 154 LEU A C 1
ATOM 1196 O O . LEU A 1 154 ? -6.781 12.403 -4.389 1.00 67.75 154 LEU A O 1
ATOM 1200 N N . PHE A 1 155 ? -6.676 12.702 -2.160 1.00 65.31 155 PHE A N 1
ATOM 1201 C CA . PHE A 1 155 ? -7.830 13.581 -2.061 1.00 65.31 155 PHE A CA 1
ATOM 1202 C C . PHE A 1 155 ? -7.341 15.009 -1.816 1.00 65.31 155 PHE A C 1
ATOM 1204 O O . PHE A 1 155 ? -6.400 15.230 -1.054 1.00 65.31 155 PHE A O 1
ATOM 1211 N N . ARG A 1 156 ? -7.942 15.994 -2.493 1.00 63.22 156 ARG A N 1
ATOM 1212 C CA . ARG A 1 156 ? -7.665 17.405 -2.202 1.00 63.22 156 ARG A CA 1
ATOM 1213 C C . ARG A 1 156 ? -8.413 17.788 -0.929 1.00 63.22 156 ARG A C 1
ATOM 1215 O O . ARG A 1 156 ? -9.622 17.584 -0.841 1.00 63.22 156 ARG A O 1
ATOM 1222 N N . GLY A 1 157 ? -7.693 18.370 0.030 1.00 55.50 157 GLY A N 1
ATOM 1223 C CA . GLY A 1 157 ? -8.226 18.682 1.361 1.00 55.50 157 GLY A CA 1
ATOM 1224 C C . GLY A 1 157 ? -9.437 19.622 1.375 1.00 55.50 157 GLY A C 1
ATOM 1225 O O . GLY A 1 157 ? -10.227 19.553 2.305 1.00 55.50 157 GLY A O 1
ATOM 1226 N N . ARG A 1 158 ? -9.637 20.451 0.338 1.00 54.03 158 ARG A N 1
ATOM 1227 C CA . ARG A 1 158 ? -10.787 21.374 0.263 1.00 54.03 158 ARG A CA 1
ATOM 1228 C C . ARG A 1 158 ? -12.105 20.733 -0.170 1.00 54.03 158 ARG A C 1
ATOM 1230 O O . ARG A 1 158 ? -13.143 21.269 0.178 1.00 54.03 158 ARG A O 1
ATOM 1237 N N . ASP A 1 159 ? -12.065 19.613 -0.892 1.00 50.78 159 ASP A N 1
ATOM 1238 C CA . ASP A 1 159 ? -13.264 19.073 -1.554 1.00 50.78 159 ASP A CA 1
ATOM 1239 C C . ASP A 1 159 ? -13.813 17.801 -0.882 1.00 50.78 159 ASP A C 1
ATOM 1241 O O . ASP A 1 159 ? -14.839 17.284 -1.309 1.00 50.78 159 ASP A O 1
ATOM 1245 N N . SER A 1 160 ? -13.118 17.236 0.117 1.00 52.25 160 SER A N 1
ATOM 1246 C CA . SER A 1 160 ? -13.378 15.851 0.564 1.00 52.25 160 SER A CA 1
ATOM 1247 C C . SER A 1 160 ? -13.632 15.639 2.054 1.00 52.25 160 SER A C 1
ATOM 1249 O O . SER A 1 160 ? -14.085 14.556 2.419 1.00 52.25 160 SER A O 1
ATOM 1251 N N . LEU A 1 161 ? -13.355 16.618 2.917 1.00 53.16 161 LEU A N 1
ATOM 1252 C CA . LEU A 1 161 ? -13.432 16.418 4.373 1.00 53.16 161 LEU A CA 1
ATOM 1253 C C . LEU A 1 161 ? -14.180 17.518 5.127 1.00 53.16 161 LEU A C 1
ATOM 1255 O O . LEU A 1 161 ? -14.422 17.356 6.316 1.00 53.16 161 LEU A O 1
ATOM 1259 N N . VAL A 1 162 ? -14.548 18.610 4.457 1.00 46.94 162 VAL A N 1
ATOM 1260 C CA . VAL A 1 162 ? -15.157 19.771 5.105 1.00 46.94 162 VAL A CA 1
ATOM 1261 C C . VAL A 1 162 ? -16.316 20.234 4.237 1.00 46.94 162 VAL A C 1
ATOM 1263 O O . VAL A 1 162 ? -16.128 20.994 3.287 1.00 46.94 162 VAL A O 1
ATOM 1266 N N . ASP A 1 163 ? -17.527 19.780 4.557 1.00 43.00 163 ASP A N 1
ATOM 1267 C CA . ASP A 1 163 ? -18.674 20.635 4.270 1.00 43.00 163 ASP A CA 1
ATOM 1268 C C . ASP A 1 163 ? -18.421 21.928 5.055 1.00 43.00 163 ASP A C 1
ATOM 1270 O O . ASP A 1 163 ? -17.987 21.879 6.207 1.00 43.00 163 ASP A O 1
ATOM 1274 N N . SER A 1 164 ? -18.570 23.085 4.411 1.00 42.84 164 SER A N 1
ATOM 1275 C CA . SER A 1 164 ? -18.012 24.381 4.850 1.00 42.84 164 SER A CA 1
ATOM 1276 C C . SER A 1 164 ? -18.574 24.939 6.179 1.00 42.84 164 SER A C 1
ATOM 1278 O O . SER A 1 164 ? -18.402 26.120 6.474 1.00 42.84 164 SER A O 1
ATOM 1280 N N . SER A 1 165 ? -19.232 24.106 6.984 1.00 45.06 165 SER A N 1
ATOM 1281 C CA . SER A 1 165 ? -19.695 24.363 8.348 1.00 45.06 165 SER A CA 1
ATOM 1282 C C . SER A 1 165 ? -18.889 23.646 9.439 1.00 45.06 165 SER A C 1
ATOM 1284 O O . SER A 1 165 ? -18.999 24.033 10.602 1.00 45.06 165 SER A O 1
ATOM 1286 N N . ASP A 1 166 ? -18.076 22.640 9.104 1.00 46.12 166 ASP A N 1
ATOM 1287 C CA . ASP A 1 166 ? -17.354 21.846 10.101 1.00 46.12 166 ASP A CA 1
ATOM 1288 C C . ASP A 1 166 ? -15.969 22.435 10.372 1.00 46.12 166 ASP A C 1
ATOM 1290 O O . ASP A 1 166 ? -14.970 22.146 9.715 1.00 46.12 166 ASP A O 1
ATOM 1294 N N . SER A 1 167 ? -15.924 23.308 11.378 1.00 47.66 167 SER A N 1
ATOM 1295 C CA . SER A 1 167 ? -14.685 23.673 12.067 1.00 47.66 167 SER A CA 1
ATOM 1296 C C . SER A 1 167 ? -13.911 22.401 12.458 1.00 47.66 167 SER A C 1
ATOM 1298 O O . SER A 1 167 ? -14.544 21.423 12.832 1.00 47.66 167 SER A O 1
ATOM 1300 N N . PRO A 1 168 ? -12.568 22.381 12.482 1.00 49.75 168 PRO A N 1
ATOM 1301 C CA . PRO A 1 168 ? -11.803 21.257 13.045 1.00 49.75 168 PRO A CA 1
ATOM 1302 C C . PRO A 1 168 ? -12.161 20.939 14.517 1.00 49.75 168 PRO A C 1
ATOM 1304 O O . PRO A 1 168 ? -11.867 19.844 15.000 1.00 49.75 168 PRO A O 1
ATOM 1307 N N . ASN A 1 169 ? -12.862 21.860 15.197 1.00 49.47 169 ASN A N 1
ATOM 1308 C CA . ASN A 1 169 ? -13.473 21.682 16.519 1.00 49.47 169 ASN A CA 1
ATOM 1309 C C . ASN A 1 169 ? -14.922 21.149 16.488 1.00 49.47 169 ASN A C 1
ATOM 1311 O O . ASN A 1 169 ? -15.587 21.140 17.526 1.00 49.47 169 ASN A O 1
ATOM 1315 N N . SER A 1 170 ? -15.452 20.750 15.330 1.00 55.78 170 SER A N 1
ATOM 1316 C CA . SER A 1 170 ? -16.766 20.120 15.228 1.00 55.78 170 SER A CA 1
ATOM 1317 C C . SER A 1 170 ? -16.746 18.750 15.909 1.00 55.78 170 SER A C 1
ATOM 1319 O O . SER A 1 170 ? -15.742 18.028 15.910 1.00 55.78 170 SER A O 1
ATOM 1321 N N . ALA A 1 171 ? -17.860 18.421 16.564 1.00 62.88 171 ALA A N 1
ATOM 1322 C CA . ALA A 1 171 ? -18.032 17.137 17.226 1.00 62.88 171 ALA A CA 1
ATOM 1323 C C . ALA A 1 171 ? -17.879 15.994 16.211 1.00 62.88 171 ALA A C 1
ATOM 1325 O O . ALA A 1 171 ? -18.296 16.129 15.061 1.00 62.88 171 ALA A O 1
ATOM 1326 N N . SER A 1 172 ? -17.296 14.869 16.641 1.00 67.31 172 SER A N 1
ATOM 1327 C CA . SER A 1 172 ? -17.246 13.648 15.832 1.00 67.31 172 SER A CA 1
ATOM 1328 C C . SER A 1 172 ? -18.634 13.317 15.295 1.00 67.31 172 SER A C 1
ATOM 1330 O O . SER A 1 172 ? -19.627 13.444 16.017 1.00 67.31 172 SER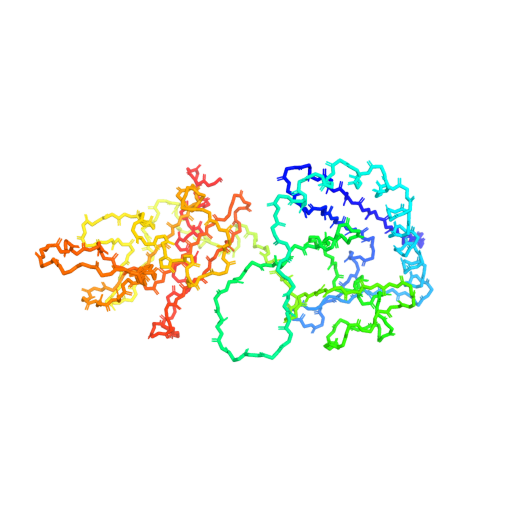 A O 1
ATOM 1332 N N . ASP A 1 173 ? -18.703 12.841 14.054 1.00 70.12 173 ASP A N 1
ATOM 1333 C CA . ASP A 1 173 ? -19.969 12.371 13.516 1.00 70.12 173 ASP A CA 1
ATOM 1334 C C . ASP A 1 173 ? -20.580 11.298 14.420 1.00 70.12 173 ASP A C 1
ATOM 1336 O O . ASP A 1 173 ? -19.864 10.379 14.846 1.00 70.12 173 ASP A O 1
ATOM 1340 N N . PRO A 1 174 ? -21.893 11.370 14.690 1.00 80.44 174 PRO A N 1
ATOM 1341 C CA . PRO A 1 174 ? -22.542 10.389 15.534 1.00 80.44 174 PRO A CA 1
ATOM 1342 C C . PRO A 1 174 ? -22.419 9.012 14.881 1.00 80.44 174 PRO A C 1
ATOM 1344 O O . PRO A 1 174 ? -22.835 8.796 13.736 1.00 80.44 174 PRO A O 1
ATOM 1347 N N . LEU A 1 175 ? -21.819 8.079 15.619 1.00 87.94 175 LEU A N 1
ATOM 1348 C CA . LEU A 1 175 ? -21.820 6.672 15.252 1.00 87.94 175 LEU A CA 1
ATOM 1349 C C . LEU A 1 175 ? -23.258 6.127 15.293 1.00 87.94 175 LEU A C 1
ATOM 1351 O O . LEU A 1 175 ? -24.103 6.663 16.017 1.00 87.94 175 LEU A O 1
ATOM 1355 N N . PRO A 1 176 ? -23.558 5.055 14.538 1.00 87.94 176 PRO A N 1
ATOM 1356 C CA . PRO A 1 176 ? -24.814 4.338 14.708 1.00 87.94 176 PRO A CA 1
ATOM 1357 C C . PRO A 1 176 ? -24.983 3.886 16.165 1.00 87.94 176 PRO A C 1
ATOM 1359 O O . PRO A 1 176 ? -23.998 3.602 16.847 1.00 87.94 176 PRO A O 1
ATOM 1362 N N . ALA A 1 177 ? -26.232 3.798 16.630 1.00 87.31 177 ALA A N 1
ATOM 1363 C CA . ALA A 1 177 ? -26.530 3.343 17.987 1.00 87.31 177 ALA A CA 1
ATOM 1364 C C . ALA A 1 177 ? -25.871 1.981 18.273 1.00 87.31 177 ALA A C 1
ATOM 1366 O O . ALA A 1 177 ? -25.926 1.080 17.432 1.00 87.31 177 ALA A O 1
ATOM 1367 N N . GLY A 1 178 ? -25.273 1.830 19.458 1.00 89.62 178 GLY A N 1
ATOM 1368 C CA . GLY A 1 178 ? -24.541 0.622 19.839 1.00 89.62 178 GLY A CA 1
ATOM 1369 C C . GLY A 1 178 ? -23.029 0.691 19.610 1.00 89.62 178 GLY A C 1
ATOM 1370 O O . GLY A 1 178 ? -22.363 -0.325 19.818 1.00 89.62 178 GLY A O 1
ATOM 1371 N N . PHE A 1 179 ? -22.489 1.834 19.169 1.00 93.06 179 PHE A N 1
ATOM 1372 C CA . PHE A 1 179 ? -21.064 2.017 18.892 1.00 93.06 179 PHE A CA 1
ATOM 1373 C C . PHE A 1 179 ? -20.524 3.355 19.393 1.00 93.06 179 PHE A C 1
ATOM 1375 O O . PHE A 1 179 ? -21.215 4.374 19.401 1.00 93.06 179 PHE A O 1
ATOM 1382 N N . ARG A 1 180 ? -19.227 3.371 19.706 1.00 92.88 180 ARG A N 1
ATOM 1383 C CA . ARG A 1 180 ? -18.534 4.523 20.296 1.00 92.88 180 ARG A CA 1
ATOM 1384 C C . ARG A 1 180 ? -17.047 4.566 19.949 1.00 92.88 180 ARG A C 1
ATOM 1386 O O . ARG A 1 180 ? -16.439 3.547 19.640 1.00 92.88 180 ARG A O 1
ATOM 1393 N N . PHE A 1 181 ? -16.457 5.759 20.015 1.00 92.69 181 PHE A N 1
ATOM 1394 C CA . PHE A 1 181 ? -15.033 5.997 19.718 1.00 92.69 181 PHE A CA 1
ATOM 1395 C C . PHE A 1 181 ? -14.108 5.938 20.945 1.00 92.69 181 PHE A C 1
ATOM 1397 O O . PHE A 1 181 ? -12.896 6.122 20.807 1.00 92.69 181 PHE A O 1
ATOM 1404 N N . THR A 1 182 ? -14.667 5.731 22.136 1.00 92.12 182 THR A N 1
ATOM 1405 C CA . THR A 1 182 ? -13.923 5.637 23.399 1.00 92.12 182 THR A CA 1
ATOM 1406 C C . THR A 1 182 ? -14.124 4.270 24.025 1.00 92.12 182 THR A C 1
ATOM 1408 O O . THR A 1 182 ? -15.159 3.660 23.767 1.00 92.12 182 THR A O 1
ATOM 1411 N N . ASP A 1 183 ? -13.183 3.808 24.848 1.00 90.50 183 ASP A N 1
ATOM 1412 C CA . ASP A 1 183 ? -13.391 2.624 25.696 1.00 90.50 183 ASP A CA 1
ATOM 1413 C C . ASP A 1 183 ? -14.332 2.942 26.876 1.00 90.50 183 ASP A C 1
ATOM 1415 O O . ASP A 1 183 ? -14.799 4.085 27.014 1.00 90.50 183 ASP A O 1
ATOM 1419 N N . LYS A 1 184 ? -14.737 1.939 27.673 1.00 88.31 184 LYS A N 1
ATOM 1420 C CA . LYS A 1 184 ? -15.721 2.109 28.776 1.00 88.31 184 LYS A CA 1
ATOM 1421 C C . LYS A 1 184 ? -15.244 3.139 29.805 1.00 88.31 184 LYS A C 1
ATOM 1423 O O . LYS A 1 184 ? -16.057 3.790 30.456 1.00 88.31 184 LYS A O 1
ATOM 1428 N N . GLU A 1 185 ? -13.935 3.311 29.899 1.00 88.62 185 GLU A N 1
ATOM 1429 C CA . GLU A 1 185 ? -13.223 4.228 30.774 1.00 88.62 185 GLU A CA 1
ATOM 1430 C C . GLU A 1 185 ? -13.093 5.647 30.180 1.00 88.62 185 GLU A C 1
ATOM 1432 O O . GLU A 1 185 ? -12.610 6.559 30.850 1.00 88.62 185 GLU A O 1
ATOM 1437 N N . GLY A 1 186 ? -13.553 5.865 28.943 1.00 88.50 186 GLY A N 1
ATOM 1438 C CA . GLY A 1 186 ? -13.522 7.153 28.248 1.00 88.50 186 GLY A CA 1
ATOM 1439 C C . GLY A 1 186 ? -12.204 7.454 27.526 1.00 88.50 186 GLY A C 1
ATOM 1440 O O . GLY A 1 186 ? -12.023 8.560 27.014 1.00 88.50 186 GLY A O 1
ATOM 1441 N N . GLN A 1 187 ? -11.283 6.496 27.451 1.00 89.19 187 GLN A N 1
ATOM 1442 C CA . GLN A 1 187 ? -10.015 6.624 26.747 1.00 89.19 187 GLN A CA 1
ATOM 1443 C C . GLN A 1 187 ? -10.220 6.638 25.238 1.00 89.19 187 GLN A C 1
ATOM 1445 O O . GLN A 1 187 ? -11.051 5.929 24.667 1.00 89.19 187 GLN A O 1
ATOM 1450 N N . ILE A 1 188 ? -9.413 7.463 24.582 1.00 88.25 188 ILE A N 1
ATOM 1451 C CA . ILE A 1 188 ? -9.518 7.762 23.164 1.00 88.25 188 ILE A CA 1
ATOM 1452 C C . ILE A 1 188 ? -8.348 7.126 22.414 1.00 88.25 188 ILE A C 1
ATOM 1454 O O . ILE A 1 188 ? -7.199 7.223 22.837 1.00 88.25 188 ILE A O 1
ATOM 1458 N N . GLY A 1 189 ? -8.638 6.572 21.237 1.00 87.69 189 GLY A N 1
ATOM 1459 C CA . GLY A 1 189 ? -7.619 6.031 20.341 1.00 87.69 189 GLY A CA 1
ATOM 1460 C C . GLY A 1 189 ? -7.323 4.561 20.607 1.00 87.69 189 GLY A C 1
ATOM 1461 O O . GLY A 1 189 ? -8.010 3.895 21.380 1.00 87.69 189 GLY A O 1
ATOM 1462 N N . VAL A 1 190 ? -6.337 4.035 19.884 1.00 89.94 190 VAL A N 1
ATOM 1463 C CA . VAL A 1 190 ? -5.951 2.627 19.999 1.00 89.94 190 VAL A CA 1
ATOM 1464 C C . VAL A 1 190 ? -5.068 2.433 21.228 1.00 89.94 190 VAL A C 1
ATOM 1466 O O . VAL A 1 190 ? -4.023 3.072 21.348 1.00 89.94 190 VAL A O 1
ATOM 1469 N N . LEU A 1 191 ? -5.468 1.516 22.105 1.00 91.38 191 LEU A N 1
ATOM 1470 C CA . LEU A 1 191 ? -4.803 1.262 23.381 1.00 91.38 191 LEU A CA 1
ATOM 1471 C C . LEU A 1 191 ? -3.745 0.159 23.266 1.00 91.38 191 LEU A C 1
ATOM 1473 O O . LEU A 1 191 ? -3.789 -0.695 22.377 1.00 91.38 191 LEU A O 1
ATOM 1477 N N . SER A 1 192 ? -2.776 0.164 24.182 1.00 89.31 192 SER A N 1
ATOM 1478 C CA . SER A 1 192 ? -1.593 -0.703 24.100 1.00 89.31 192 SER A CA 1
ATOM 1479 C C . SER A 1 192 ? -1.921 -2.197 24.096 1.00 89.31 192 SER A C 1
ATOM 1481 O O . SER A 1 192 ? -1.305 -2.953 23.344 1.00 89.31 192 SER A O 1
ATOM 1483 N N . HIS A 1 193 ? -2.926 -2.624 24.864 1.00 88.81 193 HIS A N 1
ATOM 1484 C CA . HIS A 1 193 ? -3.375 -4.019 24.922 1.00 88.81 193 HIS A CA 1
ATOM 1485 C C . HIS A 1 193 ? -4.031 -4.510 23.623 1.00 88.81 193 HIS A C 1
ATOM 1487 O O . HIS A 1 193 ? -4.183 -5.713 23.429 1.00 88.81 193 HIS A O 1
ATOM 1493 N N . GLN A 1 194 ? -4.385 -3.606 22.707 1.00 89.75 194 GLN A N 1
ATOM 1494 C CA . GLN A 1 194 ? -5.034 -3.931 21.432 1.00 89.75 194 GLN A CA 1
ATOM 1495 C C . GLN A 1 194 ? -4.030 -4.127 20.295 1.00 89.75 194 GLN A C 1
ATOM 1497 O O . GLN A 1 194 ? -4.384 -4.638 19.229 1.00 89.75 194 GLN A O 1
ATOM 1502 N N . TYR A 1 195 ? -2.767 -3.732 20.487 1.00 88.38 195 TYR A N 1
ATOM 1503 C CA . TYR A 1 195 ? -1.760 -3.796 19.430 1.00 88.38 195 TYR A CA 1
ATOM 1504 C C . TYR A 1 195 ? -1.526 -5.215 18.921 1.00 88.38 195 TYR A C 1
ATOM 1506 O O . TYR A 1 195 ? -1.304 -5.390 17.723 1.00 88.38 195 TYR A O 1
ATOM 1514 N N . ASP A 1 196 ? -1.617 -6.228 19.779 1.00 85.31 196 ASP A N 1
ATOM 1515 C CA . ASP A 1 196 ? -1.437 -7.612 19.345 1.00 85.31 196 ASP A CA 1
ATOM 1516 C C . ASP A 1 196 ? -2.593 -8.095 18.468 1.00 85.31 196 ASP A C 1
ATOM 1518 O O . ASP A 1 196 ? -2.336 -8.662 17.403 1.00 85.31 196 ASP A O 1
ATOM 1522 N N . LEU A 1 197 ? -3.846 -7.767 18.814 1.00 86.31 197 LEU A N 1
ATOM 1523 C CA . LEU A 1 197 ? -4.993 -8.031 17.938 1.00 86.31 197 LEU A CA 1
ATOM 1524 C C . LEU A 1 197 ? -4.788 -7.368 16.573 1.00 86.31 197 LEU A C 1
ATOM 1526 O O . LEU A 1 197 ? -4.893 -8.017 15.531 1.00 86.31 197 LEU A O 1
ATOM 1530 N N . ILE A 1 198 ? -4.435 -6.084 16.573 1.00 87.31 198 ILE A N 1
ATOM 1531 C CA . ILE A 1 198 ? -4.254 -5.294 15.353 1.00 87.31 198 ILE A CA 1
ATOM 1532 C C . ILE A 1 198 ? -3.152 -5.886 14.478 1.00 87.31 198 ILE A C 1
ATOM 1534 O O . ILE A 1 198 ? -3.334 -6.012 13.266 1.00 87.31 198 ILE A O 1
ATOM 1538 N N . ARG A 1 199 ? -2.023 -6.293 15.065 1.00 83.62 199 ARG A N 1
ATOM 1539 C CA . ARG A 1 199 ? -0.908 -6.927 14.344 1.00 83.62 199 ARG A CA 1
ATOM 1540 C C . ARG A 1 199 ? -1.294 -8.276 13.747 1.00 83.62 199 ARG A C 1
ATOM 1542 O O . ARG A 1 199 ? -0.824 -8.609 12.664 1.00 83.62 199 ARG A O 1
ATOM 1549 N N . VAL A 1 200 ? -2.139 -9.046 14.432 1.00 82.56 200 VAL A N 1
ATOM 1550 C CA . VAL A 1 200 ? -2.641 -10.330 13.924 1.00 82.56 200 VAL A CA 1
ATOM 1551 C C . VAL A 1 200 ? -3.647 -10.115 12.789 1.00 82.56 200 VAL A C 1
ATOM 1553 O O . VAL A 1 200 ? -3.610 -10.830 11.788 1.00 82.56 200 VAL A O 1
ATOM 1556 N N . ARG A 1 201 ? -4.530 -9.120 12.916 1.00 81.75 201 ARG A N 1
ATOM 1557 C CA . ARG A 1 201 ? -5.676 -8.889 12.018 1.00 81.75 201 ARG A CA 1
ATOM 1558 C C . ARG A 1 201 ? -5.381 -7.966 10.836 1.00 81.75 201 ARG A C 1
ATOM 1560 O O . ARG A 1 201 ? -6.153 -7.934 9.876 1.00 81.75 201 ARG A O 1
ATOM 1567 N N . THR A 1 202 ? -4.273 -7.229 10.867 1.00 77.56 202 THR A N 1
ATOM 1568 C CA . THR A 1 202 ? -3.859 -6.337 9.778 1.00 77.56 202 THR A CA 1
ATOM 1569 C C . THR A 1 202 ? -2.479 -6.675 9.246 1.00 77.56 202 THR A C 1
ATOM 1571 O O . THR A 1 202 ? -1.574 -7.077 9.967 1.00 77.56 202 THR A O 1
ATOM 1574 N N . SER A 1 203 ? -2.288 -6.467 7.947 1.00 63.47 203 SER A N 1
ATOM 1575 C CA . SER A 1 203 ? -1.031 -6.752 7.260 1.00 63.47 203 SER A CA 1
ATOM 1576 C C . SER A 1 203 ? 0.040 -5.671 7.463 1.00 63.47 203 SER A C 1
ATOM 1578 O O . SER A 1 203 ? 0.875 -5.495 6.575 1.00 63.47 203 SER A O 1
ATOM 1580 N N . ILE A 1 204 ? 0.039 -4.925 8.581 1.00 61.41 204 ILE A N 1
ATOM 1581 C CA . ILE A 1 204 ? 1.118 -3.964 8.860 1.00 61.41 204 ILE A CA 1
ATOM 1582 C C . ILE A 1 204 ? 2.212 -4.624 9.694 1.00 61.41 204 ILE A C 1
ATOM 1584 O O . ILE A 1 204 ? 1.998 -4.941 10.864 1.00 61.41 204 ILE A O 1
ATOM 1588 N N . PRO A 1 205 ? 3.436 -4.744 9.161 1.00 54.84 205 PRO A N 1
ATOM 1589 C CA . PRO A 1 205 ? 4.590 -5.103 9.966 1.00 54.84 205 PRO A CA 1
ATOM 1590 C C . PRO A 1 205 ? 5.066 -3.866 10.748 1.00 54.84 205 PRO A C 1
ATOM 1592 O O . PRO A 1 205 ? 6.036 -3.210 10.363 1.00 54.84 205 PRO A O 1
ATOM 1595 N N . ARG A 1 206 ? 4.361 -3.504 11.827 1.00 69.19 206 ARG A N 1
ATOM 1596 C CA . ARG A 1 206 ? 4.743 -2.425 12.758 1.00 69.19 206 ARG A CA 1
ATOM 1597 C C . ARG A 1 206 ? 4.956 -3.004 14.156 1.00 69.19 206 ARG A C 1
ATOM 1599 O O . ARG A 1 206 ? 4.189 -3.857 14.595 1.00 69.19 206 ARG A O 1
ATOM 1606 N N . SER A 1 207 ? 6.011 -2.558 14.840 1.00 77.19 207 SER A N 1
ATOM 1607 C CA . SER A 1 207 ? 6.164 -2.814 16.277 1.00 77.19 207 SER A CA 1
ATOM 1608 C C . SER A 1 207 ? 5.080 -2.061 17.053 1.00 77.19 207 SER A C 1
ATOM 1610 O O . SER A 1 207 ? 4.578 -1.048 16.558 1.00 77.19 207 SER A O 1
ATOM 1612 N N . GLY A 1 208 ? 4.752 -2.506 18.272 1.00 78.50 208 GLY A N 1
ATOM 1613 C CA . GLY A 1 208 ? 3.847 -1.765 19.164 1.00 78.50 208 GLY A CA 1
ATOM 1614 C C . GLY A 1 208 ? 4.309 -0.319 19.381 1.00 78.50 208 GLY A C 1
ATOM 1615 O O . GLY A 1 208 ? 3.512 0.603 19.274 1.00 78.50 208 GLY A O 1
ATOM 1616 N N . GLU A 1 209 ? 5.621 -0.101 19.522 1.00 81.00 209 GLU A N 1
ATOM 1617 C CA . GLU A 1 209 ? 6.226 1.240 19.584 1.00 81.00 209 GLU A CA 1
ATOM 1618 C C . GLU A 1 209 ? 5.942 2.101 18.349 1.00 81.00 209 GLU A C 1
ATOM 1620 O O . GLU A 1 209 ? 5.832 3.320 18.451 1.00 81.00 209 GLU A O 1
ATOM 1625 N N . THR A 1 210 ? 5.871 1.489 17.163 1.00 80.00 210 THR A N 1
ATOM 1626 C CA . THR A 1 210 ? 5.551 2.234 15.945 1.00 80.00 210 THR A CA 1
ATOM 1627 C C . THR A 1 210 ? 4.059 2.522 15.871 1.00 80.00 210 THR A C 1
ATOM 1629 O O . THR A 1 210 ? 3.699 3.626 15.488 1.00 80.00 210 THR A 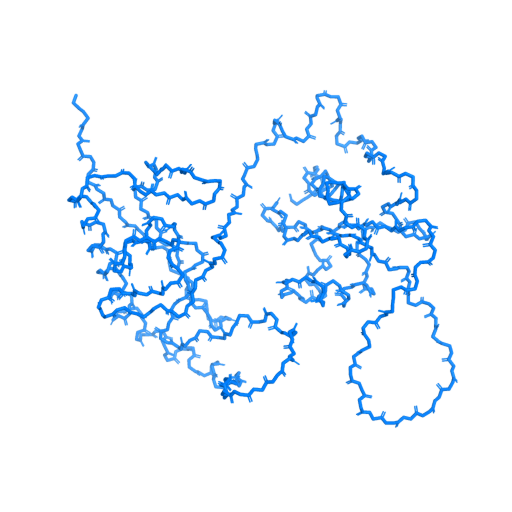O 1
ATOM 1632 N N . LEU A 1 211 ? 3.199 1.568 16.246 1.00 84.25 211 LEU A N 1
ATOM 1633 C CA . LEU A 1 211 ? 1.747 1.778 16.291 1.00 84.25 211 LEU A CA 1
ATOM 1634 C C . LEU A 1 211 ? 1.373 2.891 17.273 1.00 84.25 211 LEU A C 1
ATOM 1636 O O . LEU A 1 211 ? 0.575 3.746 16.917 1.00 84.25 211 LEU A O 1
ATOM 1640 N N . ALA A 1 212 ? 2.033 2.953 18.430 1.00 85.94 212 ALA A N 1
ATOM 1641 C CA . ALA A 1 212 ? 1.836 4.010 19.422 1.00 85.94 212 ALA A CA 1
ATOM 1642 C C . ALA A 1 212 ? 2.181 5.423 18.918 1.00 85.94 212 ALA A C 1
ATOM 1644 O O . ALA A 1 212 ? 1.737 6.405 19.501 1.00 85.94 212 ALA A O 1
ATOM 1645 N N . LYS A 1 213 ? 2.984 5.538 17.853 1.00 84.19 213 LYS A N 1
ATOM 1646 C CA . LYS A 1 213 ? 3.359 6.823 17.239 1.00 84.19 213 LYS A CA 1
ATOM 1647 C C . LYS A 1 213 ? 2.456 7.222 16.077 1.00 84.19 213 LYS A C 1
ATOM 1649 O O . LYS A 1 213 ? 2.572 8.339 15.587 1.00 84.19 213 LYS A O 1
ATOM 1654 N N . LEU A 1 214 ? 1.631 6.306 15.574 1.00 84.62 214 LEU A N 1
ATOM 1655 C CA . LEU A 1 214 ? 0.733 6.586 14.462 1.00 84.62 214 LEU A CA 1
ATOM 1656 C C . LEU A 1 214 ? -0.608 7.070 15.020 1.00 84.62 214 LEU A C 1
ATOM 1658 O O . LEU A 1 214 ? -1.152 6.405 15.904 1.00 84.62 214 LEU A O 1
ATOM 1662 N N . PRO A 1 215 ? -1.186 8.163 14.494 1.00 87.19 215 PRO A N 1
ATOM 1663 C CA . PRO A 1 215 ? -2.533 8.563 14.874 1.00 87.19 215 PRO A CA 1
ATOM 1664 C C . PRO A 1 215 ? -3.518 7.445 14.550 1.00 87.19 215 PRO A C 1
ATOM 1666 O O . PRO A 1 215 ? -3.679 7.061 13.388 1.00 87.19 215 PRO A O 1
ATOM 1669 N N . GLY A 1 216 ? -4.131 6.896 15.595 1.00 89.38 216 GLY A N 1
ATOM 1670 C CA . GLY A 1 216 ? -5.020 5.746 15.522 1.00 89.38 216 GLY A CA 1
ATOM 1671 C C . GLY A 1 216 ? -6.397 6.072 16.083 1.00 89.38 216 GLY 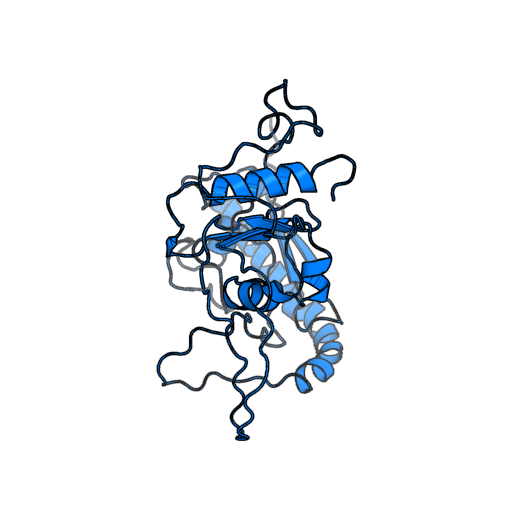A C 1
ATOM 1672 O O . GLY A 1 216 ? -6.520 6.681 17.145 1.00 89.38 216 GLY A O 1
ATOM 1673 N N . VAL A 1 217 ? -7.438 5.628 15.385 1.00 93.06 217 VAL A N 1
ATOM 1674 C CA . VAL A 1 217 ? -8.828 5.680 15.847 1.00 93.06 217 VAL A CA 1
ATOM 1675 C C . VAL A 1 217 ? -9.386 4.271 15.870 1.00 93.06 217 VAL A C 1
ATOM 1677 O O . VAL A 1 217 ? -9.050 3.440 15.028 1.00 93.06 217 VAL A O 1
ATOM 1680 N N . THR A 1 218 ? -10.245 4.009 16.844 1.00 94.56 218 THR A N 1
ATOM 1681 C CA . THR A 1 218 ? -10.900 2.724 17.044 1.00 94.56 218 THR A CA 1
ATOM 1682 C C . THR A 1 218 ? -12.376 2.923 17.360 1.00 94.56 218 THR A C 1
ATOM 1684 O O . THR A 1 218 ? -12.768 3.985 17.842 1.00 94.56 218 THR A O 1
ATOM 1687 N N . ILE A 1 219 ? -13.184 1.909 17.072 1.00 94.81 219 ILE A N 1
ATOM 1688 C CA . ILE A 1 219 ? -14.587 1.819 17.460 1.00 94.81 219 ILE A CA 1
ATOM 1689 C C . ILE A 1 219 ? -14.752 0.635 18.407 1.00 94.81 219 ILE A C 1
ATOM 1691 O O . ILE A 1 219 ? -14.205 -0.449 18.171 1.00 94.81 219 ILE A O 1
ATOM 1695 N N . TYR A 1 220 ? -15.558 0.861 19.436 1.00 93.38 220 TYR A N 1
ATOM 1696 C CA . TYR A 1 220 ? -16.012 -0.121 20.402 1.00 93.38 220 TYR A CA 1
ATOM 1697 C C . TYR A 1 220 ? -17.526 -0.320 20.289 1.00 93.38 220 TYR A C 1
ATOM 1699 O O . TYR A 1 220 ? -18.241 0.611 19.905 1.00 93.38 220 TYR A O 1
ATOM 1707 N N . PRO A 1 221 ? -18.021 -1.520 20.605 1.00 91.12 221 PRO A N 1
ATOM 1708 C CA . PRO A 1 221 ? -19.438 -1.787 20.801 1.00 91.12 221 PRO A CA 1
ATOM 1709 C C . PRO A 1 221 ? -19.893 -1.302 22.189 1.00 91.12 221 PRO A C 1
ATOM 1711 O O . PRO A 1 221 ? -19.121 -1.289 23.143 1.00 91.12 221 PRO A O 1
ATOM 1714 N N . ASP A 1 222 ? -21.167 -0.950 22.335 1.00 87.00 222 ASP A N 1
ATOM 1715 C CA . ASP A 1 222 ? -21.751 -0.612 23.647 1.00 87.00 222 ASP A CA 1
ATOM 1716 C C . ASP A 1 222 ? -21.991 -1.855 24.519 1.00 87.00 222 ASP A C 1
ATOM 1718 O O . ASP A 1 222 ? -22.197 -1.763 25.729 1.00 87.00 222 ASP A O 1
ATOM 1722 N N . TRP A 1 223 ? -21.983 -3.035 23.902 1.00 81.81 223 TRP A N 1
ATOM 1723 C CA . TRP A 1 223 ? -22.233 -4.311 24.555 1.00 81.81 223 TRP A CA 1
ATOM 1724 C C . TRP A 1 223 ? -20.948 -5.121 24.701 1.00 81.81 223 TRP A C 1
ATOM 1726 O O . TRP A 1 223 ? -19.981 -4.957 23.960 1.00 81.81 223 TRP A O 1
ATOM 1736 N N . GLU A 1 224 ? -20.931 -6.014 25.684 1.00 64.50 224 GLU A N 1
ATOM 1737 C CA . GLU A 1 224 ? -19.735 -6.767 26.032 1.00 64.50 224 GLU A CA 1
ATOM 1738 C C . GLU A 1 224 ? -19.465 -7.882 25.019 1.00 64.50 224 GLU A C 1
ATOM 1740 O O . GLU A 1 224 ? -20.099 -8.937 25.042 1.00 64.50 224 GLU A O 1
ATOM 1745 N N . ILE A 1 225 ? -18.509 -7.649 24.119 1.00 60.62 225 ILE A N 1
ATOM 1746 C CA . ILE A 1 225 ? -17.968 -8.707 23.269 1.00 60.62 225 ILE A CA 1
ATOM 1747 C C . ILE A 1 225 ? -16.753 -9.301 23.958 1.00 60.62 225 ILE A C 1
ATOM 1749 O O . ILE A 1 225 ? -15.723 -8.645 24.107 1.00 60.62 225 ILE A O 1
ATOM 1753 N N . GLN A 1 226 ? -16.827 -10.586 24.283 1.00 55.06 226 GLN A N 1
ATOM 1754 C CA . GLN A 1 226 ? -15.635 -11.374 24.572 1.00 55.06 226 GLN A CA 1
ATOM 1755 C C . GLN A 1 226 ? -14.907 -11.690 23.258 1.00 55.06 226 GLN A C 1
ATOM 1757 O O . GLN A 1 226 ? -14.989 -12.798 22.729 1.00 55.06 226 GLN A O 1
ATOM 1762 N N . LEU A 1 227 ? -14.200 -10.708 22.694 1.00 58.62 227 LEU A N 1
ATOM 1763 C CA . LEU A 1 227 ? -13.170 -11.008 21.705 1.00 58.62 227 LEU A CA 1
ATOM 1764 C C . LEU A 1 227 ? -12.027 -11.689 22.460 1.00 58.62 227 LEU A C 1
ATOM 1766 O O . LEU A 1 227 ? -11.327 -11.045 23.238 1.00 58.62 227 LEU A O 1
ATOM 1770 N N . GLN A 1 228 ? -11.871 -13.003 22.280 1.00 52.78 228 GLN A N 1
ATOM 1771 C CA . GLN A 1 228 ? -10.773 -13.728 22.915 1.00 52.78 228 GLN A CA 1
ATOM 1772 C C . GLN A 1 228 ? -9.432 -13.154 22.429 1.00 52.78 228 GLN A C 1
ATOM 1774 O O . GLN A 1 228 ? -9.196 -13.102 21.214 1.00 52.78 228 GLN A O 1
ATOM 1779 N N . PRO A 1 229 ? -8.536 -12.747 23.344 1.00 50.53 229 PRO A N 1
ATOM 1780 C CA . PRO A 1 229 ? -7.168 -12.409 22.988 1.00 50.53 229 PRO A CA 1
ATOM 1781 C C . PRO A 1 229 ? -6.520 -13.610 22.296 1.00 50.53 229 PRO A C 1
ATOM 1783 O O . PRO A 1 229 ? -6.632 -14.740 22.774 1.00 50.53 229 PRO A O 1
ATOM 1786 N N . CYS A 1 230 ? -5.827 -13.383 21.179 1.00 44.38 230 CYS A N 1
ATOM 1787 C CA . CYS A 1 230 ? -4.959 -14.410 20.607 1.00 44.38 230 CYS A CA 1
ATOM 1788 C C . CYS A 1 230 ? -3.840 -14.674 21.619 1.00 44.38 230 CYS A C 1
ATOM 1790 O O . CYS A 1 230 ? -2.932 -13.856 21.758 1.00 44.38 230 CYS A O 1
ATOM 1792 N N . GLN A 1 231 ? -3.935 -15.774 22.368 1.00 41.91 231 GLN A N 1
ATOM 1793 C CA . GLN A 1 231 ? -2.873 -16.160 23.285 1.00 41.91 231 GLN A CA 1
ATOM 1794 C C . GLN A 1 231 ? -1.605 -16.469 22.479 1.00 41.91 231 GLN A C 1
ATOM 1796 O O . GLN A 1 231 ? -1.688 -17.174 21.471 1.00 41.91 231 GLN A O 1
ATOM 1801 N N . PRO A 1 232 ? -0.434 -15.949 22.876 1.00 38.12 232 PRO A N 1
ATOM 1802 C CA . PRO A 1 232 ? 0.817 -16.396 22.292 1.00 38.12 232 PRO A CA 1
ATOM 1803 C C . PRO A 1 232 ? 1.025 -17.863 22.678 1.00 38.12 232 PRO A C 1
ATOM 1805 O O . PRO A 1 232 ? 1.008 -18.199 23.865 1.00 38.12 232 PRO A O 1
ATOM 1808 N N . ASP A 1 233 ? 1.203 -18.717 21.667 1.00 37.94 233 ASP A N 1
ATOM 1809 C CA . ASP A 1 233 ? 1.482 -20.146 21.806 1.00 37.94 233 ASP A CA 1
ATOM 1810 C C . ASP A 1 233 ? 2.589 -20.377 22.843 1.00 37.94 233 ASP A C 1
ATOM 1812 O O . ASP A 1 233 ? 3.782 -20.230 22.576 1.00 37.94 233 ASP A O 1
ATOM 1816 N N . SER A 1 234 ? 2.184 -20.731 24.057 1.00 40.72 234 SER A N 1
ATOM 1817 C CA . SER A 1 234 ? 3.071 -21.119 25.144 1.00 40.72 234 SER A CA 1
ATOM 1818 C C . SER A 1 234 ? 2.757 -22.565 25.480 1.00 40.72 234 SER A C 1
ATOM 1820 O O . SER A 1 234 ? 2.113 -22.907 26.467 1.00 40.72 234 SER A O 1
ATOM 1822 N N . SER A 1 235 ? 3.242 -23.453 24.613 1.00 46.25 235 SER A N 1
ATOM 1823 C CA . SER A 1 235 ? 3.518 -24.827 25.000 1.00 46.25 235 SER A CA 1
ATOM 1824 C C . SER A 1 235 ? 4.601 -24.798 26.079 1.00 46.25 235 SER A C 1
ATOM 1826 O O . SER A 1 235 ? 5.786 -24.777 25.757 1.00 46.25 235 SER A O 1
ATOM 1828 N N . ASN A 1 236 ? 4.196 -24.702 27.342 1.00 38.19 236 ASN A N 1
ATOM 1829 C CA . ASN A 1 236 ? 4.812 -25.388 28.473 1.00 38.19 236 ASN A CA 1
ATOM 1830 C C . ASN A 1 236 ? 3.924 -25.220 29.708 1.00 38.19 236 ASN A C 1
ATOM 1832 O O . ASN A 1 236 ? 3.538 -24.121 30.091 1.00 38.19 236 ASN A O 1
ATOM 1836 N N . ALA A 1 237 ? 3.583 -26.363 30.289 1.00 44.09 237 ALA A N 1
ATOM 1837 C CA . ALA A 1 237 ? 2.679 -26.521 31.409 1.00 44.09 237 ALA A CA 1
ATOM 1838 C C . ALA A 1 237 ? 3.112 -25.734 32.656 1.00 44.09 237 ALA A C 1
ATOM 1840 O O . ALA A 1 237 ? 4.249 -25.865 33.098 1.00 44.09 237 ALA A O 1
ATOM 1841 N N . ALA A 1 238 ? 2.161 -25.040 33.281 1.00 38.81 238 ALA A N 1
ATOM 1842 C CA . ALA A 1 238 ? 1.979 -25.043 34.731 1.00 38.81 238 ALA A CA 1
ATOM 1843 C C . ALA A 1 238 ? 0.605 -24.457 35.076 1.00 38.81 238 ALA A C 1
ATOM 1845 O O . ALA A 1 238 ? 0.283 -23.319 34.746 1.00 38.81 238 ALA A O 1
ATOM 1846 N N . SER A 1 239 ? -0.200 -25.274 35.743 1.00 46.41 239 SER A N 1
ATOM 1847 C CA . SER A 1 239 ? -1.467 -24.919 36.364 1.00 46.41 239 SER A CA 1
ATOM 1848 C C . SER A 1 239 ? -1.299 -23.768 37.359 1.00 46.41 239 SER A C 1
ATOM 1850 O O . SER A 1 239 ? -0.437 -23.827 38.234 1.00 46.41 239 SER A O 1
ATOM 1852 N N . GLY A 1 240 ? -2.173 -22.768 37.280 1.00 35.34 240 GLY A N 1
ATOM 1853 C CA . GLY A 1 240 ? -2.290 -21.712 38.280 1.00 35.34 240 GLY A CA 1
ATOM 1854 C C . GLY A 1 240 ? -3.550 -20.890 38.045 1.00 35.34 240 GLY A C 1
ATOM 1855 O O . GLY A 1 240 ? -3.588 -20.049 37.154 1.00 35.34 240 GLY A O 1
ATOM 1856 N N . SER A 1 241 ? -4.598 -21.167 38.819 1.00 50.59 241 SER A N 1
ATOM 1857 C CA . SER A 1 241 ? -5.781 -20.314 38.922 1.00 50.59 241 SER A CA 1
ATOM 1858 C C . SER A 1 241 ? -5.409 -18.992 39.591 1.00 50.59 241 SER A C 1
ATOM 1860 O O . SER A 1 241 ? -4.841 -19.010 40.683 1.00 50.59 241 SER A O 1
ATOM 1862 N N . GLY A 1 242 ? -5.793 -17.868 38.996 1.00 34.50 242 GLY A N 1
ATOM 1863 C CA . GLY A 1 242 ? -5.721 -16.572 39.661 1.00 34.50 242 GLY A CA 1
ATOM 1864 C C . GLY A 1 242 ? -5.719 -15.419 38.671 1.00 34.50 242 GLY A C 1
ATOM 1865 O O . GLY A 1 242 ? -4.702 -15.152 38.049 1.00 34.50 242 GLY A O 1
ATOM 1866 N N . ASP A 1 243 ? -6.864 -14.747 38.573 1.00 37.56 243 ASP A N 1
ATOM 1867 C CA . ASP A 1 243 ? -6.932 -13.312 38.290 1.00 37.56 243 ASP A CA 1
ATOM 1868 C C . ASP A 1 243 ? -6.368 -12.854 36.930 1.00 37.56 243 ASP A C 1
ATOM 1870 O O . ASP A 1 243 ? -5.419 -12.078 36.835 1.00 37.56 243 ASP A O 1
ATOM 1874 N N . GLN A 1 244 ? -6.987 -13.305 35.831 1.00 42.38 244 GLN A N 1
ATOM 1875 C CA . GLN A 1 244 ? -6.906 -12.522 34.598 1.00 42.38 244 GLN A CA 1
ATOM 1876 C C . GLN A 1 244 ? -7.834 -11.319 34.761 1.00 42.38 244 GLN A C 1
ATOM 1878 O O . GLN A 1 244 ? -9.024 -11.408 34.456 1.00 42.38 244 GLN A O 1
ATOM 1883 N N . SER A 1 245 ? -7.288 -10.199 35.252 1.00 43.22 245 SER A N 1
ATOM 1884 C CA . SER A 1 245 ? -7.889 -8.878 35.043 1.00 43.22 245 SER A CA 1
ATOM 1885 C C . SER A 1 245 ? -8.386 -8.808 33.600 1.00 43.22 245 SER A C 1
ATOM 1887 O O . SER A 1 245 ? -7.630 -9.223 32.712 1.00 43.22 245 SER A O 1
ATOM 1889 N N . PRO A 1 246 ? -9.616 -8.331 33.334 1.00 52.97 246 PRO A N 1
ATOM 1890 C CA . PRO A 1 246 ? -10.081 -8.192 31.967 1.00 52.97 246 PRO A CA 1
ATOM 1891 C C . PRO A 1 246 ? -9.067 -7.309 31.242 1.00 52.97 246 PRO A C 1
ATOM 1893 O O . PRO A 1 246 ? -8.935 -6.123 31.539 1.00 52.97 246 PRO A O 1
ATOM 1896 N N . LEU A 1 247 ? -8.285 -7.925 30.347 1.00 63.88 247 LEU A N 1
ATOM 1897 C CA . LEU A 1 247 ? -7.516 -7.210 29.339 1.00 63.88 247 LEU A CA 1
ATOM 1898 C C . LEU A 1 247 ? -8.537 -6.262 28.725 1.00 63.88 247 LEU A C 1
ATOM 1900 O O . LEU A 1 247 ? -9.564 -6.752 28.258 1.00 63.88 247 LEU A O 1
ATOM 1904 N N . GLY A 1 248 ? -8.324 -4.954 28.903 1.00 74.31 248 GLY A N 1
ATOM 1905 C CA . GLY A 1 248 ? -9.352 -3.930 28.722 1.00 74.31 248 GLY A CA 1
ATOM 1906 C C . GLY A 1 248 ? -10.123 -4.071 27.412 1.00 74.31 248 GLY A C 1
ATOM 1907 O O . GLY A 1 248 ? -9.738 -4.813 26.509 1.00 74.31 248 GLY A O 1
ATOM 1908 N N . GLU A 1 249 ? -11.219 -3.336 27.281 1.00 86.94 249 GLU A N 1
ATOM 1909 C CA . GLU A 1 249 ? -12.142 -3.501 26.162 1.00 86.94 249 GLU A CA 1
ATOM 1910 C C . GLU A 1 249 ? -11.455 -3.596 24.785 1.00 86.94 249 GLU A C 1
ATOM 1912 O O . GLU A 1 249 ? -10.485 -2.886 24.479 1.00 86.94 249 GLU A O 1
ATOM 1917 N N . MET A 1 250 ? -11.951 -4.517 23.956 1.00 89.12 250 MET A N 1
ATOM 1918 C CA . MET A 1 250 ? -11.353 -4.843 22.669 1.00 89.12 250 MET A CA 1
ATOM 1919 C C . MET A 1 250 ? -12.041 -4.097 21.526 1.00 89.12 250 MET A C 1
ATOM 1921 O O . MET A 1 250 ? -13.266 -3.986 21.470 1.00 89.12 250 MET A O 1
ATOM 1925 N N . SER A 1 251 ? -11.236 -3.607 20.590 1.00 91.31 251 SER A N 1
ATOM 1926 C CA . SER A 1 251 ? -11.705 -2.878 19.419 1.00 91.31 251 SER A CA 1
ATOM 1927 C C . SER A 1 251 ? -12.349 -3.790 18.373 1.00 91.31 251 SER A C 1
ATOM 1929 O O . SER A 1 251 ? -11.901 -4.911 18.141 1.00 91.31 251 SER A O 1
ATOM 1931 N N . ILE A 1 252 ? -13.385 -3.287 17.694 1.00 93.31 252 ILE A N 1
ATOM 1932 C CA . ILE A 1 252 ? -14.078 -4.001 16.599 1.00 93.31 252 ILE A CA 1
ATOM 1933 C C . ILE A 1 252 ? -13.792 -3.405 15.218 1.00 93.31 252 ILE A C 1
ATOM 1935 O O . ILE A 1 252 ? -14.020 -4.040 14.187 1.00 93.31 252 ILE A O 1
ATOM 1939 N N . ALA A 1 253 ? -13.308 -2.168 15.176 1.00 93.88 253 ALA A N 1
ATOM 1940 C CA . ALA A 1 253 ? -12.840 -1.515 13.968 1.00 93.88 253 ALA A CA 1
ATOM 1941 C C . ALA A 1 253 ? -11.754 -0.511 14.328 1.00 93.88 253 ALA A C 1
ATOM 1943 O O . ALA A 1 253 ? -11.812 0.107 15.385 1.00 93.88 253 ALA A O 1
ATOM 1944 N N . TRP A 1 254 ? -10.778 -0.327 13.448 1.00 94.56 254 TRP A N 1
ATOM 1945 C CA . TRP A 1 254 ? -9.694 0.621 13.669 1.00 94.56 254 TRP A CA 1
ATOM 1946 C C . TRP A 1 254 ? -9.129 1.153 12.358 1.00 94.56 254 TRP A C 1
ATOM 1948 O O . TRP A 1 254 ? -9.206 0.516 11.301 1.00 94.56 254 TRP A O 1
ATOM 1958 N N . ALA A 1 255 ? -8.521 2.327 12.452 1.00 93.12 255 ALA A N 1
ATOM 1959 C CA . ALA A 1 255 ? -7.778 2.956 11.383 1.00 93.12 255 ALA A CA 1
ATOM 1960 C C . ALA A 1 255 ? -6.543 3.669 11.930 1.00 93.12 255 ALA A C 1
ATOM 1962 O O . ALA A 1 255 ? -6.595 4.263 13.003 1.00 93.12 255 ALA A O 1
ATOM 1963 N N . PHE A 1 256 ? -5.453 3.639 11.168 1.00 90.00 256 PHE A N 1
ATOM 1964 C CA . PHE A 1 256 ? -4.253 4.423 11.455 1.00 90.00 256 PHE A CA 1
ATOM 1965 C C . PHE A 1 256 ? -3.911 5.315 10.276 1.00 90.00 256 PHE A C 1
ATOM 1967 O O . PHE A 1 256 ? -3.983 4.870 9.127 1.00 90.00 256 PHE A O 1
ATOM 1974 N N . LEU A 1 257 ? -3.454 6.530 10.560 1.00 87.06 257 LEU A N 1
ATOM 1975 C CA . LEU A 1 257 ? -2.796 7.370 9.573 1.00 87.06 257 LEU A CA 1
ATOM 1976 C C . LEU A 1 257 ? -1.280 7.164 9.609 1.00 87.06 257 LEU A C 1
ATOM 1978 O O . LEU A 1 257 ? -0.659 7.053 10.664 1.00 87.06 257 LEU A O 1
ATOM 1982 N N . GLY A 1 258 ? -0.683 7.087 8.426 1.00 80.25 258 GLY A N 1
ATOM 1983 C CA . GLY A 1 258 ? 0.757 7.151 8.239 1.00 80.25 258 GLY A CA 1
ATOM 1984 C C . GLY A 1 258 ? 1.254 8.589 8.331 1.00 80.25 258 GLY A C 1
ATOM 1985 O O . GLY A 1 258 ? 0.502 9.526 8.096 1.00 80.25 258 GLY A O 1
ATOM 1986 N N . ILE A 1 259 ? 2.553 8.755 8.593 1.00 75.62 259 ILE A N 1
ATOM 1987 C CA . ILE A 1 259 ? 3.250 10.059 8.633 1.00 75.62 259 ILE A CA 1
ATOM 1988 C C . ILE A 1 259 ? 3.111 10.897 7.351 1.00 75.62 259 ILE A C 1
ATOM 1990 O O . ILE A 1 259 ? 3.466 12.064 7.322 1.00 75.62 259 ILE A O 1
ATOM 1994 N N . ASP A 1 260 ? 2.670 10.281 6.259 1.00 73.75 260 ASP A N 1
ATOM 1995 C CA . ASP A 1 260 ? 2.410 10.915 4.972 1.00 73.75 260 ASP A CA 1
ATOM 1996 C C . ASP A 1 260 ? 0.948 11.372 4.824 1.00 73.75 260 ASP A C 1
ATOM 1998 O O . ASP A 1 260 ? 0.509 11.662 3.709 1.00 73.75 260 ASP A O 1
ATOM 2002 N N . GLY A 1 261 ? 0.184 11.346 5.920 1.00 76.31 261 GLY A N 1
ATOM 2003 C CA . GLY A 1 261 ? -1.244 11.643 5.977 1.00 76.31 261 GLY A CA 1
ATOM 2004 C C . GLY A 1 261 ? -2.140 10.601 5.305 1.00 76.31 261 GLY A C 1
ATOM 2005 O O . GLY A 1 261 ? -3.349 10.789 5.207 1.00 76.31 261 GLY A O 1
ATOM 2006 N N . GLY A 1 262 ? -1.575 9.495 4.810 1.00 79.88 262 GLY A N 1
ATOM 2007 C CA . GLY A 1 262 ? -2.338 8.429 4.169 1.00 79.88 262 GLY A CA 1
ATOM 2008 C C . GLY A 1 262 ? -2.964 7.478 5.185 1.00 79.88 262 GLY A C 1
ATOM 2009 O O . GLY A 1 262 ? -2.399 7.234 6.246 1.00 79.88 262 GLY A O 1
ATOM 2010 N N . LEU A 1 263 ? -4.097 6.864 4.838 1.00 83.56 263 LEU A N 1
ATOM 2011 C CA . LEU A 1 263 ? -4.675 5.781 5.634 1.00 83.56 263 LEU A CA 1
ATOM 2012 C C . LEU A 1 263 ? -3.754 4.550 5.563 1.00 83.56 263 LEU A C 1
ATOM 2014 O O . LEU A 1 263 ? -3.714 3.848 4.553 1.00 83.56 263 LEU A O 1
ATOM 2018 N N . ALA A 1 264 ? -2.976 4.314 6.620 1.00 81.44 264 ALA A N 1
ATOM 2019 C CA . ALA A 1 264 ? -2.017 3.217 6.709 1.00 81.44 264 ALA A CA 1
ATOM 2020 C C . ALA A 1 264 ? -2.721 1.874 6.924 1.00 81.44 264 ALA A C 1
ATOM 2022 O O . ALA A 1 264 ? -2.323 0.870 6.330 1.00 81.44 264 ALA A O 1
ATOM 2023 N N . THR A 1 265 ? -3.782 1.866 7.734 1.00 84.56 265 THR A N 1
ATOM 2024 C CA . THR A 1 265 ? -4.709 0.739 7.853 1.00 84.56 265 THR A CA 1
ATOM 2025 C C . THR A 1 265 ? -6.134 1.161 8.057 1.00 84.56 265 THR A C 1
ATOM 2027 O O . THR A 1 265 ? -6.419 2.203 8.635 1.00 84.56 265 THR A O 1
ATOM 2030 N N . LEU A 1 266 ? -7.010 0.260 7.624 1.00 89.50 266 LEU A N 1
ATOM 2031 C CA . LEU A 1 266 ? -8.429 0.266 7.892 1.00 89.50 266 LEU A CA 1
ATOM 2032 C C . LEU A 1 266 ? -8.874 -1.179 8.087 1.00 89.50 266 LEU A C 1
ATOM 2034 O O . LEU A 1 266 ? -8.643 -2.023 7.218 1.00 89.50 266 LEU A O 1
ATOM 2038 N N . HIS A 1 267 ? -9.493 -1.468 9.221 1.00 91.62 267 HIS A N 1
ATOM 2039 C CA . HIS A 1 267 ? -10.040 -2.782 9.506 1.00 91.62 267 HIS A CA 1
ATOM 2040 C C . HIS A 1 267 ? -11.385 -2.662 10.210 1.00 91.62 267 HIS A C 1
ATOM 2042 O O . HIS A 1 267 ? -11.599 -1.772 11.028 1.00 91.62 267 HIS A O 1
ATOM 2048 N N . VAL A 1 268 ? -12.268 -3.600 9.889 1.00 92.56 268 VAL A N 1
ATOM 2049 C CA . VAL A 1 268 ? -13.501 -3.878 10.621 1.00 92.56 268 VAL A CA 1
ATOM 2050 C C . VAL A 1 268 ? -13.569 -5.391 10.774 1.00 92.56 268 VAL A C 1
ATOM 2052 O O . VAL A 1 268 ? -13.419 -6.114 9.771 1.00 92.56 268 VAL A O 1
ATOM 2055 N N . GLU A 1 269 ? -13.773 -5.853 12.003 1.00 89.06 269 GLU A N 1
ATOM 2056 C CA . GLU A 1 269 ? -13.934 -7.271 12.307 1.00 89.06 269 GLU A CA 1
ATOM 2057 C C . GLU A 1 269 ? -15.071 -7.861 11.451 1.00 89.06 269 GLU A C 1
ATOM 2059 O O . GLU A 1 269 ? -16.058 -7.164 11.177 1.00 89.06 269 GLU A O 1
ATOM 2064 N N . PRO A 1 270 ? -14.927 -9.095 10.929 1.00 86.75 270 PRO A N 1
ATOM 2065 C CA . PRO A 1 270 ? -15.844 -9.670 9.945 1.00 86.75 270 PRO A CA 1
ATOM 2066 C C . PRO A 1 270 ? -17.329 -9.564 10.305 1.00 86.75 270 PRO A C 1
ATOM 2068 O O . PRO A 1 270 ? -18.143 -9.287 9.422 1.00 86.75 270 PRO A O 1
ATOM 2071 N N . GLU A 1 271 ? -17.659 -9.728 11.582 1.00 87.00 271 GLU A N 1
ATOM 2072 C CA . GLU A 1 271 ? -19.012 -9.732 12.141 1.00 87.00 271 GLU A CA 1
ATOM 2073 C C . GLU A 1 271 ? -19.665 -8.337 12.105 1.00 87.00 271 GLU A C 1
ATOM 2075 O O . GLU A 1 271 ? -20.888 -8.223 12.055 1.00 87.00 271 GLU A O 1
ATOM 2080 N N . TYR A 1 272 ? -18.856 -7.273 12.043 1.00 88.31 272 TYR A N 1
ATOM 2081 C CA . TYR A 1 272 ? -19.298 -5.870 12.049 1.00 88.31 272 TYR A CA 1
ATOM 2082 C C . TYR A 1 272 ? -19.221 -5.197 10.673 1.00 88.31 272 TYR A C 1
ATOM 2084 O O . TYR A 1 272 ? -19.482 -4.000 10.516 1.00 88.31 272 TYR A O 1
ATOM 2092 N N . ARG A 1 273 ? -18.857 -5.949 9.629 1.00 88.94 273 ARG A N 1
ATOM 2093 C CA . ARG A 1 273 ? -18.790 -5.421 8.260 1.00 88.94 273 ARG A CA 1
ATOM 2094 C C . ARG A 1 273 ? -20.181 -5.123 7.709 1.00 88.94 273 ARG A C 1
ATOM 2096 O O . ARG A 1 273 ? -21.187 -5.642 8.170 1.00 88.94 273 ARG A O 1
ATOM 2103 N N . ARG A 1 274 ? -20.216 -4.300 6.652 1.00 87.06 274 ARG A N 1
ATOM 2104 C CA . ARG A 1 274 ? -21.441 -3.842 5.958 1.00 87.06 274 ARG A CA 1
ATOM 2105 C C . ARG A 1 274 ? -22.366 -2.946 6.794 1.00 87.06 274 ARG A C 1
ATOM 2107 O O . ARG A 1 274 ? -23.442 -2.606 6.327 1.00 87.06 274 ARG A O 1
ATOM 2114 N N . GLN A 1 275 ? -21.910 -2.491 7.959 1.00 87.75 275 GLN A N 1
ATOM 2115 C CA . GLN A 1 275 ? -22.620 -1.531 8.814 1.00 87.75 275 GLN A CA 1
ATOM 2116 C C . GLN A 1 275 ? -22.088 -0.093 8.659 1.00 87.75 275 GLN A C 1
ATOM 2118 O O . GLN A 1 275 ? -22.351 0.775 9.479 1.00 87.75 275 GLN A O 1
ATOM 2123 N N . GLY A 1 276 ? -21.262 0.166 7.638 1.00 88.69 276 GLY A N 1
ATOM 2124 C CA . GLY A 1 276 ? -20.671 1.488 7.394 1.00 88.69 276 GLY A CA 1
ATOM 2125 C C . GLY A 1 276 ? -19.527 1.888 8.337 1.00 88.69 276 GLY A C 1
ATOM 2126 O O . GLY A 1 276 ? -18.888 2.905 8.083 1.00 88.69 276 GLY A O 1
ATOM 2127 N N . LEU A 1 277 ? -19.192 1.085 9.358 1.00 91.12 277 LEU A N 1
ATOM 2128 C CA . LEU A 1 277 ? -18.161 1.404 10.366 1.00 91.12 277 LEU A CA 1
ATOM 2129 C C . LEU A 1 277 ? -16.789 1.757 9.777 1.00 91.12 277 LEU A C 1
ATOM 2131 O O . LEU A 1 277 ? -16.089 2.610 10.313 1.00 91.12 277 LEU A O 1
ATOM 2135 N N . ALA A 1 278 ? -16.426 1.149 8.643 1.00 89.62 278 ALA A N 1
ATOM 2136 C CA . ALA A 1 278 ? -15.195 1.473 7.926 1.00 89.62 278 ALA A CA 1
ATOM 2137 C C . ALA A 1 278 ? -15.144 2.955 7.511 1.00 89.62 278 ALA A C 1
ATOM 2139 O O . ALA A 1 278 ? -14.104 3.595 7.634 1.00 89.62 278 ALA A O 1
ATOM 2140 N N . CYS A 1 279 ? -16.274 3.511 7.063 1.00 88.50 279 CYS A N 1
ATOM 2141 C CA . CYS A 1 279 ? -16.381 4.919 6.697 1.00 88.50 279 CYS A CA 1
ATOM 2142 C C . CYS A 1 279 ? -16.178 5.802 7.932 1.00 88.50 279 CYS A C 1
ATOM 2144 O O . CYS A 1 279 ? -15.295 6.656 7.929 1.00 88.50 279 CYS A O 1
ATOM 2146 N N . TYR A 1 280 ? -16.907 5.521 9.016 1.00 90.81 280 TYR A N 1
ATOM 2147 C CA . TYR A 1 280 ? -16.824 6.290 10.259 1.00 90.81 280 TYR A CA 1
ATOM 2148 C C . TYR A 1 280 ? -15.416 6.317 10.848 1.00 90.81 280 TYR A C 1
ATOM 2150 O O . TYR A 1 280 ? -14.885 7.395 11.101 1.00 90.81 280 TYR A O 1
ATOM 2158 N N . VAL A 1 281 ? -14.782 5.152 11.013 1.00 92.00 281 VAL A N 1
ATOM 2159 C CA . VAL A 1 281 ? -13.438 5.088 11.599 1.00 92.00 281 VAL A CA 1
ATOM 2160 C C . VAL A 1 281 ? -12.392 5.744 10.694 1.00 92.00 281 VAL A C 1
ATOM 2162 O O . VAL A 1 281 ? -11.478 6.392 11.192 1.00 92.00 281 VAL A O 1
ATOM 2165 N N . SER A 1 282 ? -12.542 5.643 9.366 1.00 89.38 282 SER A N 1
ATOM 2166 C CA . SER A 1 282 ? -11.629 6.299 8.422 1.00 89.38 282 SER A CA 1
ATOM 2167 C C . SER A 1 282 ? -11.790 7.820 8.408 1.00 89.38 282 SER A C 1
ATOM 2169 O O . SER A 1 282 ? -10.790 8.534 8.400 1.00 89.38 282 SER A O 1
ATOM 2171 N N . ARG A 1 283 ? -13.028 8.324 8.465 1.00 87.19 283 ARG A N 1
ATOM 2172 C CA . ARG A 1 283 ? -13.324 9.757 8.514 1.00 87.19 283 ARG A CA 1
ATOM 2173 C C . ARG A 1 283 ? -12.849 10.364 9.823 1.00 87.19 283 ARG A C 1
ATOM 2175 O O . ARG A 1 283 ? -12.199 11.398 9.791 1.00 87.19 283 ARG A O 1
ATOM 2182 N N . GLU A 1 284 ? -13.085 9.695 10.948 1.00 88.31 284 GLU A N 1
ATOM 2183 C CA . GLU A 1 284 ? -12.609 10.176 12.244 1.00 88.31 284 GLU A CA 1
ATOM 2184 C C . GLU A 1 284 ? -11.075 10.136 12.337 1.00 88.31 284 GLU A C 1
ATOM 2186 O O . GLU A 1 284 ? -10.470 11.068 12.868 1.00 88.31 284 GLU A O 1
ATOM 2191 N N . ALA A 1 285 ? -10.425 9.115 11.762 1.00 88.81 285 ALA A N 1
ATOM 2192 C CA . ALA A 1 285 ? -8.967 9.085 11.645 1.00 88.81 285 ALA A CA 1
ATOM 2193 C C . ALA A 1 285 ? -8.441 10.269 10.823 1.00 88.81 285 ALA A C 1
ATOM 2195 O O . ALA A 1 285 ? -7.526 10.951 11.277 1.00 88.81 285 ALA A O 1
ATOM 2196 N N . MET A 1 286 ? -9.046 10.555 9.663 1.00 85.50 286 MET A N 1
ATOM 2197 C CA . MET A 1 286 ? -8.694 11.713 8.833 1.00 85.50 286 MET A CA 1
ATOM 2198 C C . MET A 1 286 ? -8.946 13.039 9.557 1.00 85.50 286 MET A C 1
ATOM 2200 O O . MET A 1 286 ? -8.062 13.885 9.580 1.00 85.50 286 MET A O 1
ATOM 2204 N N . ARG A 1 287 ? -10.110 13.210 10.195 1.00 82.88 287 ARG A N 1
ATOM 2205 C CA . ARG A 1 287 ? -10.485 14.433 10.920 1.00 82.88 287 ARG A CA 1
ATOM 2206 C C . ARG A 1 287 ? -9.481 14.761 12.023 1.00 82.88 287 ARG A C 1
ATOM 2208 O O . ARG A 1 287 ? -9.034 15.896 12.118 1.00 82.88 287 ARG A O 1
ATOM 2215 N N . ARG A 1 288 ? -9.099 13.767 12.833 1.00 82.06 288 ARG A N 1
ATOM 2216 C CA . ARG A 1 288 ? -8.130 13.956 13.926 1.00 82.06 288 ARG A CA 1
ATOM 2217 C C . ARG A 1 288 ? -6.706 14.118 13.427 1.00 82.06 288 ARG A C 1
ATOM 2219 O O . ARG A 1 288 ? -5.979 14.969 13.916 1.00 82.06 28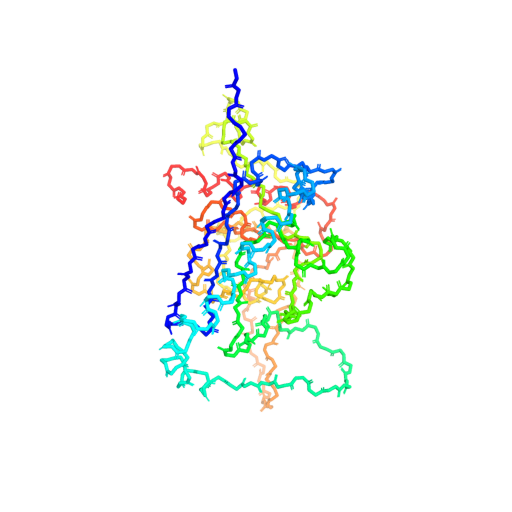8 ARG A O 1
ATOM 2226 N N . GLY A 1 289 ? -6.297 13.280 12.482 1.00 79.19 289 GLY A N 1
ATOM 2227 C CA . GLY A 1 289 ? -4.918 13.264 12.022 1.00 79.19 289 GLY A CA 1
ATOM 2228 C C . GLY A 1 289 ? -4.563 14.397 11.062 1.00 79.19 289 GLY A C 1
ATOM 2229 O O . GLY A 1 289 ? -3.380 14.643 10.888 1.00 79.19 289 GLY A O 1
ATOM 2230 N N . MET A 1 290 ? -5.543 15.077 10.455 1.00 76.69 290 MET A N 1
ATOM 2231 C CA . MET A 1 290 ? -5.339 16.228 9.557 1.00 76.69 290 MET A CA 1
ATOM 2232 C C . MET A 1 290 ? -5.670 17.587 10.215 1.00 76.69 290 MET A C 1
ATOM 2234 O O . MET A 1 290 ? -5.692 18.601 9.518 1.00 76.69 290 MET A O 1
ATOM 2238 N N . ALA A 1 291 ? -5.983 17.621 11.517 1.00 71.69 291 ALA A N 1
ATOM 2239 C CA . ALA A 1 291 ? -6.201 18.865 12.267 1.00 71.69 291 ALA A CA 1
ATOM 2240 C C . ALA A 1 291 ? -4.883 19.650 12.472 1.00 71.69 291 ALA A C 1
ATOM 2242 O O . ALA A 1 291 ? -3.814 19.126 12.179 1.00 71.69 291 ALA A O 1
ATOM 2243 N N . GLU A 1 292 ? -4.936 20.889 12.984 1.00 58.81 292 GLU A N 1
ATOM 2244 C CA . GLU A 1 292 ? -3.735 21.734 13.197 1.00 58.81 292 GLU A CA 1
ATOM 2245 C C . GLU A 1 292 ? -2.697 21.100 14.144 1.00 58.81 292 GLU A C 1
ATOM 2247 O O . GLU A 1 292 ? -1.500 21.278 13.932 1.00 58.81 292 GLU A O 1
ATOM 2252 N N . ASP A 1 293 ? -3.151 20.300 15.115 1.00 62.66 293 ASP A N 1
ATOM 2253 C CA . ASP A 1 293 ? -2.308 19.480 16.006 1.00 62.66 293 ASP A CA 1
ATOM 2254 C C . ASP A 1 293 ? -2.154 18.019 15.515 1.00 62.66 293 ASP A C 1
ATOM 2256 O O . ASP A 1 293 ? -1.713 17.134 16.254 1.00 62.66 293 ASP A O 1
ATOM 2260 N N . GLY A 1 294 ? -2.592 17.746 14.283 1.00 59.19 294 GLY A N 1
ATOM 2261 C CA . GLY A 1 294 ? -2.458 16.473 13.580 1.00 59.19 294 GLY A CA 1
ATOM 2262 C C . GLY A 1 294 ? -1.036 16.225 13.058 1.00 59.19 294 GLY A C 1
ATOM 2263 O O . GLY A 1 294 ? -0.075 16.829 13.523 1.00 59.19 294 GLY A O 1
ATOM 2264 N N . ILE A 1 295 ? -0.888 15.280 12.123 1.00 56.03 295 ILE A N 1
ATOM 2265 C CA . ILE A 1 295 ? 0.404 14.903 11.504 1.00 56.03 295 ILE A CA 1
ATOM 2266 C C . ILE A 1 295 ? 1.067 16.093 10.810 1.00 56.03 295 ILE A C 1
ATOM 2268 O O . ILE A 1 295 ? 0.360 16.775 10.035 1.00 56.03 295 ILE A O 1
#

Radius of gyration: 23.9 Å; chains: 1; bounding box: 56×54×73 Å

Secondary structure (DSSP, 8-state):
--------EEEEEE--TTSS--EEEEEETTGGG-EEEETTEEE----HHHHHHHHHHHHHHHHHIIIIIHHHHHHHHHHHHHHS------S-----------PPPPTT-PEESS--HHHHHTTBTTS-TTSSS--BPTT-------SSPP------HHHHS--TT--TTSPPPPPPTTEESB-TT--BS--GGGHHHHHHHS-----HHHHTTS-EEEEEESS------------------------PPPPSEEEEE-TTSSEEEEEE-GGGTTSSHHHHHHHHHHHHHTSTT--

InterPro domains:
  IPR060294 Acyl-CoA N-acyltransferase VerG, N-terminal domain [PF28379] (17-152)

Sequence (295 aa):
MRQSRRGWLRMWISLLVAKPRSSSTPYSSLEAQATSPVISLSTLCASSESLEQVRAQLLALLLHVTTRLLPDYVPIIYPIYRVVPYSQPSGSGSSSKHTGLIPPSPPRAFLSGNLHTGLFSLLKGSGNYSVYTRDPLPGLRIHRFDNPPHAKHLFRGRDSLVDSSDSPNSASDPLPAGFRFTDKEGQIGVLSHQYDLIRVRTSIPRSGETLAKLPGVTIYPDWEIQLQPCQPDSSNAASGSGDQSPLGEMSIAWAFLGIDGGLATLHVEPEYRRQGLACYVSREAMRRGMAEDGI

Foldseek 3Di:
DPPPPQKDKDKDWDLDLVDLAIEMAMDIPQQVVWDDPDPQATARDDDPVSLVVLLVVVVVVLVCCLPPVLVVSLVSNVVVVVVDDQDDPDDDDDDDPDDLPPHRDDSSDHHHPDDHQNNLLSQAPNSHSQPPDSRGDPPDDDPDADVVHDDFDDDDPVPPQDPPVDDLPRDQDDDPPFKDFAFPVRHHFDDLLAVQVCVRQDSDPDDSVRVVVWQKTFMAGPDDDCPDPPDDDDPDDDDDDDDPDPSGGYTQWMWTADPVLGTPDTDGHPVCPPSCVSVRRVSVSSSQQVDPPHD

pLDDT: mean 72.03, std 17.95, range [25.64, 94.81]

Organism: NCBI:txid138285